Protein AF-A0A4Y2AFC0-F1 (afdb_monomer)

Foldseek 3Di:
DPCPPPVNVVLQVVVLVVQCVQKPPSFWPDWDWDADPVQETEIETEGDPPIGGHDDLPDQQDQPRPPPGHHKYFYADPPPRHTAWIWGQDPLRAIEIEGAAAKDFDKDWDDDPPDIWIWTWIAGLVLAIDTPDIDPPDDLVVQVVPPRYWYFRHDPPGDTHGPSRSVVSNVVVVVVVVVVVVCCPPPVSVVVVVVVVVVVVVVVVVVVVPPPPPPPPDPPPPPPPPPPPDD

Secondary structure (DSSP, 8-state):
--TTSHHHHHHHHHHHHHHHTTBTTS-EEEEEEEE-TTS-EEEEEEEPTT--B---TT-SSSSTT-SSPEEEEEEEPTTT--EEEEEEE-TTS-EEEEE-SSEEEEEEEEEETTEEEEEEEEEETTS-EEEEEE-TT--HHHHHT--SEEEEESSTTSPPB-HHHHHHHHHHHHHHHHHHHHHTT-HHHHHHHHHHHHHHHHHHHHTTSSSSS--SS--SSSSSSSSSS--

Sequence (231 aa):
MDKSDPGAKNFIDLVQKEVSQYVVGNSIKDLNLRGRKSKAFTAWVLLQDNVEFRVNESFLGGGKYGNPQVTAVTLLIPGEEKRGLRISIDEDKARLYEIVNGSYDITFNWKVDDKNCSITMNVSINGTVACTKASEGLIWEDLDKNKDAKIRIGGTKNRKMTSTELISLGKQQHKSHEVVKFVANDPEVKSALKELGSELQKGNSSEKSAQTEDSKAADTSKQLSKSLKRM

pLDDT: mean 76.74, std 18.17, range [34.03, 95.5]

Nearest PDB structures (foldseek):
  6qbv-assembly1_A  TM=3.598E-01  e=1.383E+00  Human T-lymphotropic virus 2
  6qbv-assembly1_B  TM=3.624E-01  e=2.233E+00  Human T-lymphotropic virus 2
  4lid-assembly1_B  TM=4.938E-01  e=9.403E+00  Sulfolobus spindle-shaped virus 1
  6l4l-assembly1_A  TM=2.034E-01  e=7.857E+00  Staphylococcus aureus
  6jis-assembly1_A-2  TM=2.364E-01  e=9.403E+00  Staphylococcus aureus

Organism: Araneus ventricosus (NCBI:txid182803)

Structure (mmCIF, N/CA/C/O backbone):
data_AF-A0A4Y2AFC0-F1
#
_entry.id   AF-A0A4Y2AFC0-F1
#
loop_
_atom_site.group_PDB
_atom_site.id
_atom_site.type_symbol
_atom_site.label_atom_id
_atom_site.label_alt_id
_atom_site.label_comp_id
_atom_site.label_asym_id
_atom_site.label_entity_id
_atom_site.label_seq_id
_atom_site.pdbx_PDB_ins_code
_atom_site.Cartn_x
_atom_site.Cartn_y
_atom_site.Cartn_z
_atom_site.occupancy
_atom_site.B_iso_or_equiv
_atom_site.auth_seq_id
_atom_site.auth_comp_id
_atom_site.auth_asym_id
_atom_site.auth_atom_id
_atom_site.pdbx_PDB_model_num
ATOM 1 N N . MET A 1 1 ? 18.819 -6.213 -17.094 1.00 57.00 1 MET A N 1
ATOM 2 C CA . MET A 1 1 ? 18.087 -6.710 -18.270 1.00 57.00 1 MET A CA 1
ATOM 3 C C . MET A 1 1 ? 18.180 -5.626 -19.308 1.00 57.00 1 MET A C 1
ATOM 5 O O . MET A 1 1 ? 17.848 -4.490 -18.990 1.00 57.00 1 MET A O 1
ATOM 9 N N . ASP A 1 2 ? 18.727 -5.959 -20.468 1.00 58.75 2 ASP A N 1
ATOM 10 C CA . ASP A 1 2 ? 18.690 -5.064 -21.615 1.00 58.75 2 ASP A CA 1
ATOM 11 C C . ASP A 1 2 ? 17.229 -4.966 -22.081 1.00 58.75 2 ASP A C 1
ATOM 13 O O . ASP A 1 2 ? 16.578 -5.993 -22.263 1.00 58.75 2 ASP A O 1
ATOM 17 N N . LYS A 1 3 ? 16.683 -3.750 -22.203 1.00 59.19 3 LYS A N 1
ATOM 18 C CA . LYS A 1 3 ? 15.288 -3.541 -22.634 1.00 59.19 3 LYS A CA 1
ATOM 19 C C . LYS A 1 3 ? 15.076 -3.932 -24.107 1.00 59.19 3 LYS A C 1
ATOM 21 O O . LYS A 1 3 ? 13.931 -4.010 -24.544 1.00 59.19 3 LYS A O 1
ATOM 26 N N . SER A 1 4 ? 16.158 -4.166 -24.855 1.00 65.81 4 SER A N 1
ATOM 27 C CA . SER A 1 4 ? 16.121 -4.647 -26.238 1.00 65.81 4 SER A CA 1
ATOM 28 C C . SER A 1 4 ? 15.976 -6.171 -26.368 1.00 65.81 4 SER A C 1
ATOM 30 O O . SER A 1 4 ? 15.646 -6.644 -27.453 1.00 65.81 4 SER A O 1
ATOM 32 N N . ASP A 1 5 ? 16.143 -6.938 -25.280 1.00 78.44 5 ASP A N 1
ATOM 33 C CA . ASP A 1 5 ? 15.857 -8.377 -25.260 1.00 78.44 5 ASP A CA 1
ATOM 34 C C . ASP A 1 5 ? 14.331 -8.622 -25.311 1.00 78.44 5 ASP A C 1
ATOM 36 O O . ASP A 1 5 ? 13.612 -8.186 -24.401 1.00 78.44 5 ASP A O 1
ATOM 40 N N . PRO A 1 6 ? 13.807 -9.340 -26.326 1.00 80.12 6 PRO A N 1
ATOM 41 C CA . PRO A 1 6 ? 12.381 -9.650 -26.432 1.00 80.12 6 PRO A CA 1
ATOM 42 C C . PRO A 1 6 ? 11.813 -10.359 -25.195 1.00 80.12 6 PRO A C 1
ATOM 44 O O . PRO A 1 6 ? 10.670 -10.103 -24.812 1.00 80.12 6 PRO A O 1
ATOM 47 N N . GLY A 1 7 ? 12.605 -11.215 -24.537 1.00 80.56 7 GLY A N 1
ATOM 48 C CA . GLY A 1 7 ? 12.191 -11.905 -23.313 1.00 80.56 7 GLY A CA 1
ATOM 49 C C . GLY A 1 7 ? 11.991 -10.939 -22.145 1.00 80.56 7 GLY A C 1
ATOM 50 O O . GLY A 1 7 ? 10.960 -10.970 -21.469 1.00 80.56 7 GLY A O 1
ATOM 51 N N . ALA A 1 8 ? 12.947 -10.029 -21.943 1.00 81.25 8 ALA A N 1
ATOM 52 C CA . ALA A 1 8 ? 12.845 -8.970 -20.946 1.00 81.25 8 ALA A CA 1
ATOM 53 C C . ALA A 1 8 ? 11.672 -8.015 -21.218 1.00 81.25 8 ALA A C 1
ATOM 55 O O . ALA A 1 8 ? 10.964 -7.646 -20.278 1.00 81.25 8 ALA A O 1
ATOM 56 N N . LYS A 1 9 ? 11.435 -7.645 -22.483 1.00 84.50 9 LYS A N 1
ATOM 57 C CA . LYS A 1 9 ? 10.311 -6.781 -22.867 1.00 84.50 9 LYS A CA 1
ATOM 58 C C . LYS A 1 9 ? 8.962 -7.427 -22.544 1.00 84.50 9 LYS A C 1
ATOM 60 O O . LYS A 1 9 ? 8.164 -6.821 -21.836 1.00 84.50 9 LYS A O 1
ATOM 65 N N . ASN A 1 10 ? 8.758 -8.681 -22.951 1.00 86.94 10 ASN A N 1
ATOM 66 C CA . ASN A 1 10 ? 7.528 -9.424 -22.654 1.00 86.94 10 ASN A CA 1
ATOM 67 C C . ASN A 1 10 ? 7.262 -9.520 -21.144 1.00 86.94 10 ASN A C 1
ATOM 69 O O . ASN A 1 10 ? 6.120 -9.407 -20.697 1.00 86.94 10 ASN A O 1
ATOM 73 N N . PHE A 1 11 ? 8.315 -9.710 -20.345 1.00 85.69 11 PHE A N 1
ATOM 74 C CA . PHE A 1 11 ? 8.190 -9.743 -18.893 1.00 85.69 11 PHE A CA 1
ATOM 75 C C . PHE A 1 11 ? 7.796 -8.380 -18.306 1.00 85.69 11 PHE A C 1
ATOM 77 O O . PHE A 1 11 ? 6.914 -8.318 -17.452 1.00 85.69 11 PHE A O 1
ATOM 84 N N . ILE A 1 12 ? 8.407 -7.285 -18.770 1.00 87.06 12 ILE A N 1
ATOM 85 C CA . ILE A 1 12 ? 8.051 -5.923 -18.340 1.00 87.06 12 ILE A CA 1
ATOM 86 C C . ILE A 1 12 ? 6.593 -5.610 -18.696 1.00 87.06 12 ILE A C 1
ATOM 88 O O . ILE A 1 12 ? 5.857 -5.147 -17.825 1.00 87.06 12 ILE A O 1
ATOM 92 N N . ASP A 1 13 ? 6.161 -5.929 -19.918 1.00 88.19 13 ASP A N 1
ATOM 93 C CA . ASP A 1 13 ? 4.790 -5.699 -20.386 1.00 88.19 13 ASP A CA 1
ATOM 94 C C . ASP A 1 13 ? 3.769 -6.479 -19.537 1.00 88.19 13 ASP A C 1
ATOM 96 O O . ASP A 1 13 ? 2.727 -5.943 -19.146 1.00 88.19 13 ASP A O 1
ATOM 100 N N . LEU A 1 14 ? 4.089 -7.728 -19.174 1.00 88.38 14 LEU A N 1
ATOM 101 C CA . LEU A 1 14 ? 3.273 -8.539 -18.268 1.00 88.38 14 LEU A CA 1
ATOM 102 C C . LEU A 1 14 ? 3.169 -7.902 -16.875 1.00 88.38 14 LEU A C 1
ATOM 104 O O . LEU A 1 14 ? 2.072 -7.794 -16.324 1.00 88.38 14 LEU A O 1
ATOM 108 N N . VAL A 1 15 ? 4.294 -7.465 -16.299 1.00 88.75 15 VAL A N 1
ATOM 109 C CA . VAL A 1 15 ? 4.289 -6.813 -14.982 1.00 88.75 15 VAL A CA 1
ATOM 110 C C . VAL A 1 15 ? 3.503 -5.508 -15.030 1.00 88.75 15 VAL A C 1
ATOM 112 O O . VAL A 1 15 ? 2.713 -5.252 -14.125 1.00 88.75 15 VAL A O 1
ATOM 115 N N . GLN A 1 16 ? 3.656 -4.713 -16.088 1.00 89.25 16 GLN A N 1
ATOM 116 C CA . GLN A 1 16 ? 2.904 -3.478 -16.267 1.00 89.25 16 GLN A CA 1
ATOM 117 C C . GLN A 1 16 ? 1.403 -3.730 -16.362 1.00 89.25 16 GLN A C 1
ATOM 119 O O . GLN A 1 16 ? 0.646 -3.094 -15.633 1.00 89.25 16 GLN A O 1
ATOM 124 N N . LYS A 1 17 ? 0.966 -4.691 -17.182 1.00 87.31 17 LYS A N 1
ATOM 125 C CA . LYS A 1 17 ? -0.451 -5.062 -17.297 1.00 87.31 17 LYS A CA 1
ATOM 126 C C . LYS A 1 17 ? -1.063 -5.432 -15.947 1.00 87.31 17 LYS A C 1
ATOM 128 O O . LYS A 1 17 ? -2.173 -5.015 -15.632 1.00 87.31 17 LYS A O 1
ATOM 133 N N . GLU A 1 18 ? -0.342 -6.211 -15.158 1.00 86.88 18 GLU A N 1
ATOM 134 C CA . GLU A 1 18 ? -0.799 -6.657 -13.846 1.00 86.88 18 GLU A CA 1
ATOM 135 C C . GLU A 1 18 ? -0.780 -5.533 -12.799 1.00 86.88 18 GLU A C 1
ATOM 137 O O . GLU A 1 18 ? -1.738 -5.388 -12.047 1.00 86.88 18 GLU A O 1
ATOM 142 N N . VAL A 1 19 ? 0.266 -4.697 -12.755 1.00 88.75 19 VAL A N 1
ATOM 143 C CA . VAL A 1 19 ? 0.323 -3.536 -11.848 1.00 88.75 19 VAL A CA 1
ATOM 144 C C . VAL A 1 19 ? -0.810 -2.552 -12.148 1.00 88.75 19 VAL A C 1
ATOM 146 O O . VAL A 1 19 ? -1.414 -2.028 -11.213 1.00 88.75 19 VAL A O 1
ATOM 149 N N . SER A 1 20 ? -1.143 -2.338 -13.425 1.00 88.81 20 SER A N 1
ATOM 150 C CA . SER A 1 20 ? -2.234 -1.447 -13.842 1.00 88.81 20 SER A CA 1
ATOM 151 C C . SER A 1 20 ? -3.597 -1.835 -13.270 1.00 88.81 20 SER A C 1
ATOM 153 O O . SER A 1 20 ? -4.432 -0.958 -13.085 1.00 88.81 20 SER A O 1
ATOM 155 N N . GLN A 1 21 ? -3.828 -3.106 -12.916 1.00 87.69 21 GLN A N 1
ATOM 156 C CA . GLN A 1 21 ? -5.086 -3.541 -12.285 1.00 87.69 21 GLN A CA 1
ATOM 157 C C . GLN A 1 21 ? -5.306 -2.912 -10.901 1.00 87.69 21 GLN A C 1
ATOM 159 O O . GLN A 1 21 ? -6.439 -2.828 -10.432 1.00 87.69 21 GLN A O 1
ATOM 164 N N . TYR A 1 22 ? -4.229 -2.467 -10.251 1.00 88.62 22 TYR A N 1
ATOM 165 C CA . TYR A 1 22 ? -4.270 -1.810 -8.947 1.00 88.62 22 TYR A CA 1
ATOM 166 C C . TYR A 1 22 ? -4.249 -0.282 -9.068 1.00 88.62 22 TYR A C 1
ATOM 168 O O . TYR A 1 22 ? -4.305 0.401 -8.054 1.00 88.62 22 TYR A O 1
ATOM 176 N N . VAL A 1 23 ? -4.161 0.278 -10.277 1.00 89.12 23 VAL A N 1
ATOM 177 C CA . VAL A 1 23 ? -4.108 1.728 -10.504 1.00 89.12 23 VAL A CA 1
ATOM 178 C C . VAL A 1 23 ? -5.455 2.201 -11.026 1.00 89.12 23 VAL A C 1
ATOM 180 O O . VAL A 1 23 ? -5.891 1.805 -12.106 1.00 89.12 23 VAL A O 1
ATOM 183 N N . VAL A 1 24 ? -6.118 3.084 -10.284 1.00 86.44 24 VAL A N 1
ATOM 184 C CA . VAL A 1 24 ? -7.380 3.671 -10.745 1.00 86.44 24 VAL A CA 1
ATOM 185 C C . VAL A 1 24 ? -7.085 4.667 -11.872 1.00 86.44 24 VAL A C 1
ATOM 187 O O . VAL A 1 24 ? -6.301 5.590 -11.683 1.00 86.44 24 VAL A O 1
ATOM 190 N N . GLY A 1 25 ? -7.712 4.490 -13.042 1.00 78.56 25 GLY A N 1
ATOM 191 C CA . GLY A 1 25 ? -7.662 5.470 -14.139 1.00 78.56 25 GLY A CA 1
ATOM 192 C C . GLY A 1 25 ? -6.516 5.325 -15.153 1.00 78.56 25 GLY A C 1
ATOM 193 O O . GLY A 1 25 ? -6.287 6.258 -15.916 1.00 78.56 25 GLY A O 1
ATOM 194 N N . ASN A 1 26 ? -5.822 4.177 -15.217 1.00 65.19 26 ASN A N 1
ATOM 195 C CA . ASN A 1 26 ? -4.724 3.915 -16.174 1.00 65.19 26 ASN A CA 1
ATOM 196 C C . ASN A 1 26 ? -3.590 4.961 -16.141 1.00 65.19 26 ASN A C 1
ATOM 198 O O . ASN A 1 26 ? -3.059 5.375 -17.168 1.00 65.19 26 ASN A O 1
ATOM 202 N N . SER A 1 27 ? -3.192 5.376 -14.942 1.00 83.88 27 SER A N 1
ATOM 203 C CA . SER A 1 27 ? -2.338 6.550 -14.732 1.00 83.88 27 SER A CA 1
ATOM 204 C C . SER A 1 27 ? -0.875 6.211 -14.406 1.00 83.88 27 SER A C 1
ATOM 206 O O . SER A 1 27 ? -0.221 6.931 -13.650 1.00 83.88 27 SER A O 1
ATOM 208 N N . ILE A 1 28 ? -0.342 5.105 -14.940 1.00 88.31 28 ILE A N 1
ATOM 209 C CA . ILE A 1 28 ? 1.087 4.772 -14.807 1.00 88.31 28 ILE A CA 1
ATOM 210 C C . ILE A 1 28 ? 1.880 5.602 -15.818 1.00 88.31 28 ILE A C 1
ATOM 212 O O . ILE A 1 28 ? 1.698 5.453 -17.024 1.00 88.31 28 ILE A O 1
ATOM 216 N N . LYS A 1 29 ? 2.777 6.457 -15.323 1.00 89.00 29 LYS A N 1
ATOM 217 C CA . LYS A 1 29 ? 3.687 7.267 -16.142 1.00 89.00 29 LYS A CA 1
ATOM 218 C C . LYS A 1 29 ? 4.932 6.485 -16.553 1.00 89.00 29 LYS A C 1
ATOM 220 O O . LYS A 1 29 ? 5.376 6.612 -17.688 1.00 89.00 29 LYS A O 1
ATOM 225 N N . ASP A 1 30 ? 5.496 5.705 -15.634 1.00 90.00 30 ASP A N 1
ATOM 226 C CA . ASP A 1 30 ? 6.665 4.864 -15.903 1.00 90.00 30 ASP A CA 1
ATOM 227 C C . ASP A 1 30 ? 6.677 3.623 -15.001 1.00 90.00 30 ASP A C 1
ATOM 229 O O . ASP A 1 30 ? 6.171 3.644 -13.872 1.00 90.00 30 ASP A O 1
ATOM 233 N N . LEU A 1 31 ? 7.276 2.541 -15.497 1.00 91.38 31 LEU A N 1
ATOM 234 C CA . LEU A 1 31 ? 7.505 1.313 -14.750 1.00 91.38 31 LEU A CA 1
ATOM 235 C C . LEU A 1 31 ? 8.892 0.754 -15.053 1.00 91.38 31 LEU A C 1
ATOM 237 O O . LEU A 1 31 ? 9.241 0.445 -16.190 1.00 91.38 31 LEU A O 1
ATOM 241 N N . ASN A 1 32 ? 9.669 0.536 -13.995 1.00 90.75 32 ASN A N 1
ATOM 242 C CA . ASN A 1 32 ? 10.978 -0.097 -14.086 1.00 90.75 32 ASN A CA 1
ATOM 243 C C . ASN A 1 32 ? 11.087 -1.289 -13.138 1.00 90.75 32 ASN A C 1
ATOM 245 O O . ASN A 1 32 ? 10.582 -1.275 -12.019 1.00 90.75 32 ASN A O 1
ATOM 249 N N . LEU A 1 33 ? 11.816 -2.320 -13.559 1.00 89.56 33 LEU A N 1
ATOM 250 C CA . LEU A 1 33 ? 12.091 -3.488 -12.730 1.00 89.56 33 LEU A CA 1
ATOM 251 C C . LEU A 1 33 ? 13.496 -3.397 -12.143 1.00 89.56 33 LEU A C 1
ATOM 253 O O . LEU A 1 33 ? 14.486 -3.325 -12.871 1.00 89.56 33 LEU A O 1
ATOM 257 N N . ARG A 1 34 ? 13.598 -3.446 -10.812 1.00 88.12 34 ARG A N 1
ATOM 258 C CA . ARG A 1 34 ? 14.889 -3.521 -10.115 1.00 88.12 34 ARG A CA 1
ATOM 259 C C . ARG A 1 34 ? 15.099 -4.909 -9.535 1.00 88.12 34 ARG A C 1
ATOM 261 O O . ARG A 1 34 ? 14.349 -5.343 -8.661 1.00 88.12 34 ARG A O 1
ATOM 268 N N . GLY A 1 35 ? 16.116 -5.596 -10.047 1.00 81.62 35 GLY A N 1
ATOM 269 C CA . GLY A 1 35 ? 16.484 -6.940 -9.616 1.00 81.62 35 GLY A CA 1
ATOM 270 C C . GLY A 1 35 ? 17.204 -6.952 -8.268 1.00 81.62 35 GLY A C 1
ATOM 271 O O . GLY A 1 35 ? 17.896 -6.004 -7.895 1.00 81.62 35 GLY A O 1
ATOM 272 N N . ARG A 1 36 ? 17.058 -8.059 -7.545 1.00 69.38 36 ARG A N 1
ATOM 273 C CA . ARG A 1 36 ? 17.856 -8.424 -6.371 1.00 69.38 36 ARG A CA 1
ATOM 274 C C . ARG A 1 36 ? 18.819 -9.552 -6.730 1.00 69.38 36 ARG A C 1
ATOM 276 O O . ARG A 1 36 ? 18.597 -10.285 -7.690 1.00 69.38 36 ARG A O 1
ATOM 283 N N . LYS A 1 37 ? 19.843 -9.760 -5.891 1.00 67.56 37 LYS A N 1
ATOM 284 C CA . LYS A 1 37 ? 20.767 -10.908 -6.005 1.00 67.56 37 LYS A CA 1
ATOM 285 C C . LYS A 1 37 ? 20.032 -12.260 -6.074 1.00 67.56 37 LYS A C 1
ATOM 287 O O . LYS A 1 37 ? 20.525 -13.187 -6.697 1.00 67.56 37 LYS A O 1
ATOM 292 N N . SER A 1 38 ? 18.833 -12.345 -5.493 1.00 65.88 38 SER A N 1
ATOM 293 C CA . SER A 1 38 ? 17.966 -13.528 -5.485 1.00 65.88 38 SER A CA 1
ATOM 294 C C . SER A 1 38 ? 17.164 -13.766 -6.776 1.00 65.88 38 SER A C 1
ATOM 296 O O . SER A 1 38 ? 16.253 -14.585 -6.760 1.00 65.88 38 SER A O 1
ATOM 298 N N . LYS A 1 39 ? 17.428 -13.035 -7.873 1.00 70.19 39 LYS A N 1
ATOM 299 C CA . LYS A 1 39 ? 16.639 -13.054 -9.130 1.00 70.19 39 LYS A CA 1
ATOM 300 C C . LYS A 1 39 ? 15.167 -12.624 -8.986 1.00 70.19 39 LYS A C 1
ATOM 302 O O . LYS A 1 39 ? 14.412 -12.684 -9.951 1.00 70.19 39 LYS A O 1
ATOM 307 N N . ALA A 1 40 ? 14.773 -12.133 -7.813 1.00 82.12 40 ALA A N 1
ATOM 308 C CA . ALA A 1 40 ? 13.491 -11.477 -7.601 1.00 82.12 40 ALA A CA 1
ATOM 309 C C . ALA A 1 40 ? 13.570 -9.998 -7.996 1.00 82.12 40 ALA A C 1
ATOM 311 O O . ALA A 1 40 ? 14.575 -9.328 -7.741 1.00 82.12 40 ALA A O 1
ATOM 312 N N . PHE A 1 41 ? 12.489 -9.472 -8.553 1.00 87.62 41 PHE A N 1
ATOM 313 C CA . PHE A 1 41 ? 12.341 -8.078 -8.936 1.00 87.62 41 PHE A CA 1
ATOM 314 C C . PHE A 1 41 ? 11.414 -7.327 -7.981 1.00 87.62 41 PHE A C 1
ATOM 316 O O . PHE A 1 41 ? 10.520 -7.880 -7.337 1.00 87.62 41 PHE A O 1
ATOM 323 N N . THR A 1 42 ? 11.649 -6.025 -7.891 1.00 89.94 42 THR A N 1
ATOM 324 C CA . THR A 1 42 ? 10.696 -5.043 -7.375 1.00 89.94 42 THR A CA 1
ATOM 325 C C . THR A 1 42 ? 10.255 -4.174 -8.544 1.00 89.94 42 THR A C 1
ATOM 327 O O . THR A 1 42 ? 11.114 -3.649 -9.257 1.00 89.94 42 THR A O 1
ATOM 330 N N . ALA A 1 43 ? 8.946 -4.015 -8.730 1.00 91.69 43 ALA A N 1
ATOM 331 C CA . ALA A 1 43 ? 8.397 -3.065 -9.690 1.00 91.69 43 ALA A CA 1
ATOM 332 C C . ALA A 1 43 ? 8.443 -1.660 -9.087 1.00 91.69 43 ALA A C 1
ATOM 334 O O . ALA A 1 43 ? 7.934 -1.437 -7.995 1.00 91.69 43 ALA A O 1
ATOM 335 N N . TRP A 1 44 ? 9.100 -0.730 -9.764 1.00 93.62 44 TRP A N 1
ATOM 336 C CA . TRP A 1 44 ? 9.179 0.681 -9.403 1.00 93.62 44 TRP A CA 1
ATOM 337 C C . TRP A 1 44 ? 8.227 1.422 -10.321 1.00 93.62 44 TRP A C 1
ATOM 339 O O . TRP A 1 44 ? 8.435 1.425 -11.530 1.00 93.62 44 TRP A O 1
ATOM 349 N N . VAL A 1 45 ? 7.174 1.983 -9.745 1.00 92.62 45 VAL A N 1
ATOM 350 C CA . VAL A 1 45 ? 6.020 2.500 -10.473 1.00 92.62 45 VAL A CA 1
ATOM 351 C C . VAL A 1 45 ? 5.920 3.986 -10.195 1.00 92.62 45 VAL A C 1
ATOM 353 O O . VAL A 1 45 ? 5.789 4.402 -9.044 1.00 92.62 45 VAL A O 1
ATOM 356 N N . LEU A 1 46 ? 5.991 4.781 -11.253 1.00 92.25 46 LEU A N 1
ATOM 357 C CA . LEU A 1 46 ? 5.704 6.202 -11.212 1.00 92.25 46 LEU A CA 1
ATOM 358 C C . LEU A 1 46 ? 4.261 6.400 -11.669 1.00 92.25 46 LEU A C 1
ATOM 360 O O . LEU A 1 46 ? 3.916 6.068 -12.803 1.00 92.25 46 LEU A O 1
ATOM 364 N N . LEU A 1 47 ? 3.423 6.919 -10.780 1.00 88.94 47 LEU A N 1
ATOM 365 C CA . LEU A 1 47 ? 2.043 7.277 -11.096 1.00 88.94 47 LEU A CA 1
ATOM 366 C C . LEU A 1 47 ? 1.968 8.753 -11.510 1.00 88.94 47 LEU A C 1
ATOM 368 O O . LEU A 1 47 ? 2.883 9.529 -11.230 1.00 88.94 47 LEU A O 1
ATOM 372 N N . GLN A 1 48 ? 0.885 9.136 -12.182 1.00 85.88 48 GLN A N 1
ATOM 373 C CA . GLN A 1 48 ? 0.489 10.543 -12.277 1.00 85.88 48 GLN A CA 1
ATOM 374 C C . GLN A 1 48 ? 0.060 11.073 -10.896 1.00 85.88 48 GLN A C 1
ATOM 376 O O . GLN A 1 48 ? -0.170 10.301 -9.960 1.00 85.88 48 GLN A O 1
ATOM 381 N N . ASP A 1 49 ? -0.035 12.394 -10.765 1.00 79.06 49 ASP A N 1
ATOM 382 C CA . ASP A 1 49 ? -0.406 13.040 -9.504 1.00 79.06 49 ASP A CA 1
ATOM 383 C C . ASP A 1 49 ? -1.833 12.674 -9.075 1.00 79.06 49 ASP A C 1
ATOM 385 O O . ASP A 1 49 ? -2.736 12.561 -9.902 1.00 79.06 49 ASP A O 1
ATOM 389 N N . ASN A 1 50 ? -2.037 12.534 -7.761 1.00 76.75 50 ASN A N 1
ATOM 390 C CA . ASN A 1 50 ? -3.340 12.275 -7.128 1.00 76.75 50 ASN A CA 1
ATOM 391 C C . ASN A 1 50 ? -4.042 10.981 -7.581 1.00 76.75 50 ASN A C 1
ATOM 393 O O . ASN A 1 50 ? -5.270 10.898 -7.603 1.00 76.75 50 ASN A O 1
ATOM 397 N N . VAL A 1 51 ? -3.262 9.955 -7.919 1.00 84.12 51 VAL A N 1
ATOM 398 C CA . VAL A 1 51 ? -3.771 8.648 -8.349 1.00 84.12 51 VAL A CA 1
ATOM 399 C C . VAL A 1 51 ? -3.903 7.690 -7.168 1.00 84.12 51 VAL A C 1
ATOM 401 O O . VAL A 1 51 ? -2.991 7.542 -6.354 1.00 84.12 51 VAL A O 1
ATOM 404 N N . GLU A 1 52 ? -5.024 6.973 -7.116 1.00 88.50 52 GLU A N 1
ATOM 405 C CA . GLU A 1 52 ? -5.268 5.930 -6.123 1.00 88.50 52 GLU A CA 1
ATOM 406 C C . GLU A 1 52 ? -4.651 4.585 -6.552 1.00 88.50 52 GLU A C 1
ATOM 408 O O . GLU A 1 52 ? -4.859 4.112 -7.675 1.00 88.50 52 GLU A O 1
ATOM 413 N N . PHE A 1 53 ? -3.934 3.938 -5.625 1.00 89.44 53 PHE A N 1
ATOM 414 C CA . PHE A 1 53 ? -3.377 2.594 -5.796 1.00 89.44 53 PHE A CA 1
ATOM 415 C C . PHE A 1 53 ? -4.108 1.586 -4.891 1.00 89.44 53 PHE A C 1
ATOM 417 O O . PHE A 1 53 ? -3.860 1.512 -3.685 1.00 89.44 53 PHE A O 1
ATOM 424 N N . ARG A 1 54 ? -5.024 0.800 -5.464 1.00 88.88 54 ARG A N 1
ATOM 425 C CA . ARG A 1 54 ? -5.904 -0.144 -4.761 1.00 88.88 54 ARG A CA 1
ATOM 426 C C . ARG A 1 54 ? -5.308 -1.535 -4.706 1.00 88.88 54 ARG A C 1
ATOM 428 O O . ARG A 1 54 ? -5.301 -2.249 -5.695 1.00 88.88 54 ARG A O 1
ATOM 435 N N . VAL A 1 55 ? -4.885 -1.951 -3.523 1.00 83.69 55 VAL A N 1
ATOM 436 C CA . VAL A 1 55 ? -4.337 -3.287 -3.268 1.00 83.69 55 VAL A CA 1
ATOM 437 C C . VAL A 1 55 ? -5.440 -4.212 -2.756 1.00 83.69 55 VAL A C 1
ATOM 439 O O . VAL A 1 55 ? -6.144 -3.857 -1.817 1.00 83.69 55 VAL A O 1
ATOM 442 N N . ASN A 1 56 ? -5.571 -5.411 -3.328 1.00 77.38 56 ASN A N 1
ATOM 443 C CA . ASN A 1 56 ? -6.503 -6.441 -2.851 1.00 77.38 56 ASN A CA 1
ATOM 444 C C . ASN A 1 56 ? -5.755 -7.721 -2.426 1.00 77.38 56 ASN A C 1
ATOM 446 O O . ASN A 1 56 ? -4.528 -7.741 -2.336 1.00 77.38 56 ASN A O 1
ATOM 450 N N . GLU A 1 57 ? -6.475 -8.788 -2.089 1.00 68.44 57 GLU A N 1
ATOM 451 C CA . GLU A 1 57 ? -5.881 -10.073 -1.670 1.00 68.44 57 GLU A CA 1
ATOM 452 C C . GLU A 1 57 ? -5.058 -10.743 -2.773 1.00 68.44 57 GLU A C 1
ATOM 454 O O . GLU A 1 57 ? -4.096 -11.450 -2.493 1.00 68.44 57 GLU A O 1
ATOM 459 N N . SER A 1 58 ? -5.375 -10.461 -4.036 1.00 71.56 58 SER A N 1
ATOM 460 C CA . SER A 1 58 ? -4.642 -10.992 -5.185 1.00 71.56 58 SER A CA 1
ATOM 461 C C . SER A 1 58 ? -3.341 -10.229 -5.483 1.00 71.56 58 SER A C 1
ATOM 463 O O . SER A 1 58 ? -2.687 -10.501 -6.492 1.00 71.56 58 SER A O 1
ATOM 465 N N . PHE A 1 59 ? -2.965 -9.269 -4.633 1.00 72.75 59 PHE A N 1
ATOM 466 C CA . PHE A 1 59 ? -1.806 -8.411 -4.836 1.00 72.75 59 PHE A CA 1
ATOM 467 C C . PHE A 1 59 ? -0.490 -9.178 -5.031 1.00 72.75 59 PHE A C 1
ATOM 469 O O . PHE A 1 59 ? -0.244 -10.238 -4.464 1.00 72.75 59 PHE A O 1
ATOM 476 N N . LEU A 1 60 ? 0.386 -8.568 -5.829 1.00 63.69 60 LEU A N 1
ATOM 477 C CA . LEU A 1 60 ? 1.561 -9.121 -6.508 1.00 63.69 60 LEU A CA 1
ATOM 478 C C . LEU A 1 60 ? 2.717 -9.622 -5.623 1.00 63.69 60 LEU A C 1
ATOM 480 O O . LEU A 1 60 ? 3.809 -9.856 -6.133 1.00 63.69 60 LEU A O 1
ATOM 484 N N . GLY A 1 61 ? 2.540 -9.800 -4.317 1.00 57.28 61 GLY A N 1
ATOM 485 C CA . GLY A 1 61 ? 3.639 -10.167 -3.418 1.00 57.28 61 GLY A CA 1
ATOM 486 C C . GLY A 1 61 ? 3.867 -11.668 -3.222 1.00 57.28 61 GLY A C 1
ATOM 487 O O . GLY A 1 61 ? 4.341 -12.063 -2.164 1.00 57.28 61 GLY A O 1
ATOM 488 N N . GLY A 1 62 ? 3.573 -12.509 -4.216 1.00 53.81 62 GLY A N 1
ATOM 489 C CA . GLY A 1 62 ? 3.842 -13.946 -4.124 1.00 53.81 62 GLY A CA 1
ATOM 490 C C . GLY A 1 62 ? 3.466 -14.738 -5.375 1.00 53.81 62 GLY A C 1
ATOM 491 O O . GLY A 1 62 ? 2.348 -15.217 -5.498 1.00 53.81 62 GLY A O 1
ATOM 492 N N . GLY A 1 63 ? 4.415 -14.918 -6.298 1.00 54.84 63 GLY A N 1
ATOM 493 C CA . GLY A 1 63 ? 4.415 -16.058 -7.230 1.00 54.84 63 GLY A CA 1
ATOM 494 C C . GLY A 1 63 ? 3.604 -15.959 -8.530 1.00 54.84 63 GLY A C 1
ATOM 495 O O . GLY A 1 63 ? 3.783 -16.827 -9.380 1.00 54.84 63 GLY A O 1
ATOM 496 N N . LYS A 1 64 ? 2.792 -14.915 -8.756 1.00 60.50 64 LYS A N 1
ATOM 497 C CA . LYS A 1 64 ? 1.974 -14.784 -9.988 1.00 60.50 64 LYS A CA 1
ATOM 498 C C . LYS A 1 64 ? 2.771 -14.819 -11.305 1.00 60.50 64 LYS A C 1
ATOM 500 O O . LYS A 1 64 ? 2.232 -15.222 -12.326 1.00 60.50 64 LYS A O 1
ATOM 505 N N . TYR A 1 65 ? 4.043 -14.421 -11.287 1.00 61.78 65 TYR A N 1
ATOM 506 C CA . TYR A 1 65 ? 4.858 -14.255 -12.499 1.00 61.78 65 TYR A CA 1
ATOM 507 C C . TYR A 1 65 ? 5.805 -15.420 -12.816 1.00 61.78 65 TYR A C 1
ATOM 509 O O . TYR A 1 65 ? 6.659 -15.296 -13.692 1.00 61.78 65 TYR A O 1
ATOM 517 N N . GLY A 1 66 ? 5.694 -16.550 -12.112 1.00 63.91 66 GLY A N 1
ATOM 518 C CA . GLY A 1 66 ? 6.657 -17.640 -12.267 1.00 63.91 66 GLY A CA 1
ATOM 519 C C . GLY A 1 66 ? 8.087 -17.173 -11.963 1.00 63.91 66 GLY A C 1
ATOM 520 O O . GLY A 1 66 ? 8.316 -16.424 -11.013 1.00 63.91 66 GLY A O 1
ATOM 521 N N . ASN A 1 67 ? 9.062 -17.626 -12.750 1.00 67.88 67 ASN A N 1
ATOM 522 C CA . ASN A 1 67 ? 10.456 -17.197 -12.650 1.00 67.88 67 ASN A CA 1
ATOM 523 C C . ASN A 1 67 ? 10.806 -16.339 -13.883 1.00 67.88 67 ASN A C 1
ATOM 525 O O . ASN A 1 67 ? 10.753 -16.876 -14.990 1.00 67.88 67 ASN A O 1
ATOM 529 N N . PRO A 1 68 ? 11.184 -15.056 -13.730 1.00 74.69 68 PRO A N 1
ATOM 530 C CA . PRO A 1 68 ? 11.531 -14.378 -12.481 1.00 74.69 68 PRO A CA 1
ATOM 531 C C . PRO A 1 68 ? 10.340 -13.807 -11.694 1.00 74.69 68 PRO A C 1
ATOM 533 O O . PRO A 1 68 ? 9.363 -13.315 -12.246 1.00 74.69 68 PRO A O 1
ATOM 536 N N . GLN A 1 69 ? 10.452 -13.831 -10.363 1.00 82.06 69 GLN A N 1
ATOM 537 C CA . GLN A 1 69 ? 9.389 -13.376 -9.464 1.00 82.06 69 GLN A CA 1
ATOM 538 C C . GLN A 1 69 ? 9.411 -11.859 -9.272 1.00 82.06 69 GLN A C 1
ATOM 540 O O . GLN A 1 69 ? 10.473 -11.280 -9.044 1.00 82.06 69 GLN A O 1
ATOM 545 N N . VAL A 1 70 ? 8.240 -11.223 -9.227 1.00 86.38 70 VAL A N 1
ATOM 546 C CA . VAL A 1 70 ? 8.069 -9.884 -8.639 1.00 86.38 70 VAL A CA 1
ATOM 547 C C . VAL A 1 70 ? 7.572 -10.056 -7.208 1.00 86.38 70 VAL A C 1
ATOM 549 O O . VAL A 1 70 ? 6.617 -10.787 -6.975 1.00 86.38 70 VAL A O 1
ATOM 552 N N . THR A 1 71 ? 8.246 -9.430 -6.243 1.00 86.38 71 THR A N 1
ATOM 553 C CA . THR A 1 71 ? 7.968 -9.633 -4.801 1.00 86.38 71 THR A CA 1
ATOM 554 C C . THR A 1 71 ? 7.508 -8.368 -4.083 1.00 86.38 71 THR A C 1
ATOM 556 O O . THR A 1 71 ? 7.123 -8.410 -2.916 1.00 86.38 71 THR A O 1
ATOM 559 N N . ALA A 1 72 ? 7.580 -7.220 -4.755 1.00 89.94 72 ALA A N 1
ATOM 560 C CA . ALA A 1 72 ? 7.160 -5.943 -4.204 1.00 89.94 72 ALA A CA 1
ATOM 561 C C . ALA A 1 72 ? 6.866 -4.935 -5.315 1.00 89.94 72 ALA A C 1
ATOM 563 O O . ALA A 1 72 ? 7.466 -4.988 -6.393 1.00 89.94 72 ALA A O 1
ATOM 564 N N . VAL A 1 73 ? 6.025 -3.962 -4.983 1.00 92.44 73 VAL A N 1
ATOM 565 C CA . VAL A 1 73 ? 5.800 -2.742 -5.758 1.00 92.44 73 VAL A CA 1
ATOM 566 C C . VAL A 1 73 ? 6.319 -1.565 -4.937 1.00 92.44 73 VAL A C 1
ATOM 568 O O . VAL A 1 73 ? 6.135 -1.517 -3.728 1.00 92.44 73 VAL A O 1
ATOM 571 N N . THR A 1 74 ? 7.028 -0.633 -5.556 1.00 93.75 74 THR A N 1
ATOM 572 C CA . THR A 1 74 ? 7.471 0.622 -4.945 1.00 93.75 74 THR A CA 1
ATOM 573 C C . THR A 1 74 ? 6.892 1.766 -5.753 1.00 93.75 74 THR A C 1
ATOM 575 O O . THR A 1 74 ? 7.241 1.923 -6.918 1.00 93.75 74 THR A O 1
ATOM 578 N N . LEU A 1 75 ? 6.020 2.547 -5.129 1.00 93.31 75 LEU A N 1
ATOM 579 C CA . LEU A 1 75 ? 5.481 3.776 -5.684 1.00 93.31 75 LEU A CA 1
ATOM 580 C C . LEU A 1 75 ? 6.517 4.888 -5.519 1.00 93.31 75 LEU A C 1
ATOM 582 O O . LEU A 1 75 ? 7.068 5.094 -4.429 1.00 93.31 75 LEU A O 1
ATOM 586 N N . LEU A 1 76 ? 6.808 5.568 -6.621 1.00 92.75 76 LEU A N 1
ATOM 587 C CA . LEU A 1 76 ? 7.724 6.699 -6.663 1.00 92.75 76 LEU A CA 1
ATOM 588 C C . LEU A 1 76 ? 6.965 8.002 -6.454 1.00 92.75 76 LEU A C 1
ATOM 590 O O . LEU A 1 76 ? 5.810 8.123 -6.856 1.00 92.75 76 LEU A O 1
ATOM 594 N N . ILE A 1 77 ? 7.632 8.970 -5.831 1.00 88.38 77 ILE A N 1
ATOM 595 C CA . ILE A 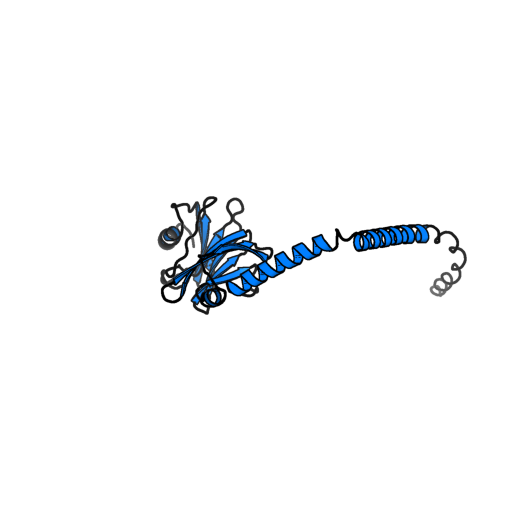1 77 ? 7.094 10.316 -5.650 1.00 88.38 77 ILE A CA 1
ATOM 596 C C . ILE A 1 77 ? 7.133 11.031 -7.010 1.00 88.38 77 ILE A C 1
ATOM 598 O O . ILE A 1 77 ? 8.224 11.148 -7.587 1.00 88.38 77 ILE A O 1
ATOM 602 N N . PRO A 1 78 ? 5.989 11.507 -7.531 1.00 83.19 78 PRO A N 1
ATOM 603 C CA . PRO A 1 78 ? 5.962 12.306 -8.749 1.00 83.19 78 PRO A CA 1
ATOM 604 C C . PRO A 1 78 ? 6.870 13.537 -8.657 1.00 83.19 78 PRO A C 1
ATOM 606 O O . PRO A 1 78 ? 6.981 14.165 -7.609 1.00 83.19 78 PRO A O 1
ATOM 609 N N . GLY A 1 79 ? 7.581 13.856 -9.739 1.00 82.06 79 GLY A N 1
ATOM 610 C CA . GLY A 1 79 ? 8.503 14.999 -9.802 1.00 82.06 79 GLY A CA 1
ATOM 611 C C . GLY A 1 79 ? 9.862 14.797 -9.115 1.00 82.06 79 GLY A C 1
ATOM 612 O O . GLY A 1 79 ? 10.832 15.425 -9.525 1.00 82.06 79 GLY A O 1
ATOM 613 N N . GLU A 1 80 ? 9.971 13.896 -8.134 1.00 79.94 80 GLU A N 1
ATOM 614 C CA . GLU A 1 80 ? 11.242 13.596 -7.453 1.00 79.94 80 GLU A CA 1
ATOM 615 C C . GLU A 1 80 ? 11.856 12.246 -7.842 1.00 79.94 80 GLU A C 1
ATOM 617 O O . GLU A 1 80 ? 13.041 12.022 -7.597 1.00 79.94 80 GLU A O 1
ATOM 622 N N . GLU A 1 81 ? 11.047 11.315 -8.361 1.00 78.38 81 GLU A N 1
ATOM 623 C CA . GLU A 1 81 ? 11.429 9.931 -8.705 1.00 78.38 81 GLU A CA 1
ATOM 624 C C . GLU A 1 81 ? 12.110 9.153 -7.553 1.00 78.38 81 GLU A C 1
ATOM 626 O O . GLU A 1 81 ? 12.722 8.095 -7.736 1.00 78.38 81 GLU A O 1
ATOM 631 N N . LYS A 1 82 ? 11.969 9.648 -6.318 1.00 88.00 82 LYS A N 1
ATOM 632 C CA . LYS A 1 82 ? 12.427 8.992 -5.091 1.00 88.00 82 LYS A CA 1
ATOM 633 C C . LYS A 1 82 ? 11.413 7.949 -4.635 1.00 88.00 82 LYS A C 1
ATOM 635 O O . LYS A 1 82 ? 10.225 8.023 -4.936 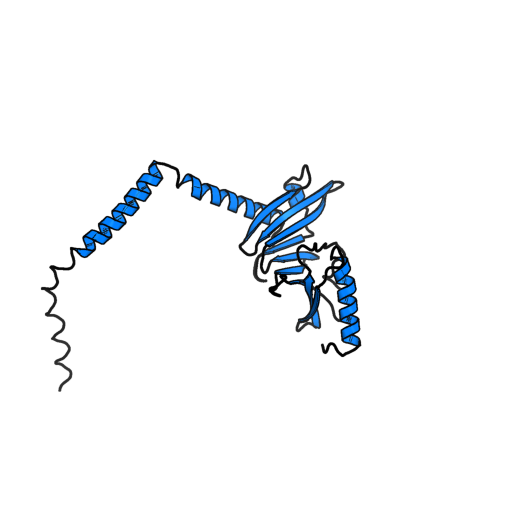1.00 88.00 82 LYS A O 1
ATOM 640 N N . ARG A 1 83 ? 11.886 6.980 -3.846 1.00 92.06 83 ARG A N 1
ATOM 641 C CA . ARG A 1 83 ? 11.021 5.974 -3.210 1.00 92.06 83 ARG A CA 1
ATOM 642 C C . ARG A 1 83 ? 10.061 6.654 -2.240 1.00 92.06 83 ARG A C 1
ATOM 644 O O . ARG A 1 83 ? 10.523 7.301 -1.304 1.00 92.06 83 ARG A O 1
ATOM 651 N N . GLY A 1 84 ? 8.771 6.443 -2.453 1.00 93.31 84 GLY A N 1
ATOM 652 C CA . GLY A 1 84 ? 7.712 6.931 -1.588 1.00 93.31 84 GLY A CA 1
ATOM 653 C C . GLY A 1 84 ? 7.178 5.835 -0.671 1.00 93.31 84 GLY A C 1
ATOM 654 O O . GLY A 1 84 ? 7.536 5.762 0.504 1.00 93.31 84 GLY A O 1
ATOM 655 N N . LEU A 1 85 ? 6.396 4.919 -1.242 1.00 93.50 85 LEU A N 1
ATOM 656 C CA . LEU A 1 85 ? 5.753 3.807 -0.542 1.00 93.50 85 LEU A CA 1
ATOM 657 C C . LEU A 1 85 ? 6.168 2.481 -1.176 1.00 93.50 85 LEU A C 1
ATOM 659 O O . LEU A 1 85 ? 6.084 2.320 -2.390 1.00 93.50 85 LEU A O 1
ATOM 663 N N . ARG A 1 86 ? 6.580 1.499 -0.376 1.00 93.06 86 ARG A N 1
ATOM 664 C CA . ARG A 1 86 ? 6.807 0.127 -0.843 1.00 93.06 86 ARG A CA 1
ATOM 665 C C . ARG A 1 86 ? 5.743 -0.802 -0.280 1.00 93.06 86 ARG A C 1
ATOM 667 O O . ARG A 1 86 ? 5.512 -0.830 0.918 1.00 93.06 86 ARG A O 1
ATOM 674 N N . ILE A 1 87 ? 5.140 -1.597 -1.151 1.00 92.56 87 ILE A N 1
ATOM 675 C CA . ILE A 1 87 ? 4.107 -2.572 -0.826 1.00 92.56 87 ILE A CA 1
ATOM 676 C C . ILE A 1 87 ? 4.660 -3.961 -1.139 1.00 92.56 87 ILE A C 1
ATOM 678 O O . ILE A 1 87 ? 5.187 -4.213 -2.226 1.00 92.56 87 ILE A O 1
ATOM 682 N N . SER A 1 88 ? 4.584 -4.865 -0.172 1.00 90.06 88 SER A N 1
ATOM 683 C CA . SER A 1 88 ? 5.046 -6.251 -0.301 1.00 90.06 88 SER A CA 1
ATOM 684 C C . SER A 1 88 ? 4.207 -7.177 0.569 1.00 90.06 88 SER A C 1
ATOM 686 O O . SER A 1 88 ? 3.347 -6.707 1.306 1.00 90.06 88 SER A O 1
ATOM 688 N N . ILE A 1 89 ? 4.449 -8.479 0.482 1.00 88.06 89 ILE A N 1
ATOM 689 C CA . ILE A 1 89 ? 3.907 -9.452 1.430 1.00 88.06 89 ILE A CA 1
ATOM 690 C C . ILE A 1 89 ? 5.028 -9.810 2.405 1.00 88.06 89 ILE A C 1
ATOM 692 O O . ILE A 1 89 ? 6.171 -10.019 1.985 1.00 88.06 89 ILE A O 1
ATOM 696 N N . ASP A 1 90 ? 4.728 -9.789 3.701 1.00 87.19 90 ASP A N 1
ATOM 697 C CA . ASP A 1 90 ? 5.685 -10.152 4.741 1.00 87.19 90 ASP A CA 1
ATOM 698 C C . ASP A 1 90 ? 5.677 -11.659 5.049 1.00 87.19 90 ASP A C 1
ATOM 700 O O . ASP A 1 90 ? 4.963 -12.440 4.422 1.00 87.19 90 ASP A O 1
ATOM 704 N N . GLU A 1 91 ? 6.518 -12.083 5.994 1.00 85.94 91 GLU A N 1
ATOM 705 C CA . GLU A 1 91 ? 6.637 -13.492 6.396 1.00 85.94 91 GLU A CA 1
ATOM 706 C C . GLU A 1 91 ? 5.341 -14.101 6.953 1.00 85.94 91 GLU A C 1
ATOM 708 O O . GLU A 1 91 ? 5.124 -15.300 6.793 1.00 85.94 91 GLU A O 1
ATOM 713 N N . ASP A 1 92 ? 4.448 -13.277 7.506 1.00 87.06 92 ASP A N 1
ATOM 714 C CA . ASP A 1 92 ? 3.151 -13.701 8.040 1.00 87.06 92 ASP A CA 1
ATOM 715 C C . ASP A 1 92 ? 2.058 -13.682 6.962 1.00 87.06 92 ASP A C 1
ATOM 717 O O . ASP A 1 92 ? 0.870 -13.772 7.266 1.00 87.06 92 ASP A O 1
ATOM 721 N N . LYS A 1 93 ? 2.449 -13.539 5.688 1.00 86.25 93 LYS A N 1
ATOM 722 C CA . LYS A 1 93 ? 1.558 -13.367 4.534 1.00 86.25 93 LYS A CA 1
ATOM 723 C C . LYS A 1 93 ? 0.683 -12.108 4.611 1.00 86.25 93 LYS A C 1
ATOM 725 O O . LYS A 1 93 ? -0.250 -11.969 3.822 1.00 86.25 93 LYS A O 1
ATOM 730 N N . ALA A 1 94 ? 1.008 -11.161 5.492 1.00 88.44 94 ALA A N 1
ATOM 731 C CA . ALA A 1 94 ? 0.303 -9.892 5.589 1.00 88.44 94 ALA A CA 1
ATOM 732 C C . ALA A 1 94 ? 0.844 -8.896 4.558 1.00 88.44 94 ALA A C 1
ATOM 734 O O . ALA A 1 94 ? 2.040 -8.864 4.245 1.00 88.44 94 ALA A O 1
ATOM 735 N N . ARG A 1 95 ? -0.027 -8.018 4.055 1.00 90.81 95 ARG A N 1
ATOM 736 C CA . ARG A 1 95 ? 0.393 -6.885 3.225 1.00 90.81 95 ARG A CA 1
ATOM 737 C C . ARG A 1 95 ? 1.175 -5.903 4.081 1.00 90.81 95 ARG A C 1
ATOM 739 O O . ARG A 1 95 ? 0.675 -5.378 5.070 1.00 90.81 95 ARG A O 1
ATOM 746 N N . LEU A 1 96 ? 2.405 -5.629 3.686 1.00 92.12 96 LEU A N 1
ATOM 747 C CA . LEU A 1 96 ? 3.279 -4.683 4.352 1.00 92.12 96 LEU A CA 1
ATOM 748 C C . LEU A 1 96 ? 3.416 -3.416 3.515 1.00 92.12 96 LEU A C 1
ATOM 750 O O . LEU A 1 96 ? 3.935 -3.461 2.398 1.00 92.12 96 LEU A O 1
ATOM 754 N N . TYR A 1 97 ? 3.020 -2.299 4.115 1.00 93.69 97 TYR A N 1
ATOM 755 C CA . TYR A 1 97 ? 3.141 -0.948 3.581 1.00 93.69 97 TYR A CA 1
ATOM 756 C C . TYR A 1 97 ? 4.317 -0.248 4.271 1.00 93.69 97 TYR A C 1
ATOM 758 O O . TYR A 1 97 ? 4.237 0.136 5.436 1.00 93.69 97 TYR A O 1
ATOM 766 N N . GLU A 1 98 ? 5.441 -0.119 3.576 1.00 94.94 98 GLU A N 1
ATOM 767 C CA . GLU A 1 98 ? 6.645 0.556 4.058 1.00 94.94 98 GLU A CA 1
ATOM 768 C C . GLU A 1 98 ? 6.686 1.992 3.522 1.00 94.94 98 GLU A C 1
ATOM 770 O O . GLU A 1 98 ? 6.954 2.216 2.340 1.00 94.94 98 GLU A O 1
ATOM 775 N N . ILE A 1 99 ? 6.429 2.968 4.389 1.00 95.38 99 ILE A N 1
ATOM 776 C CA . ILE A 1 99 ? 6.487 4.397 4.066 1.00 95.38 99 ILE A CA 1
ATOM 777 C C . ILE A 1 99 ? 7.945 4.826 4.162 1.00 95.38 99 ILE A C 1
ATOM 779 O O . ILE A 1 99 ? 8.513 4.854 5.250 1.00 95.38 99 ILE A O 1
ATOM 783 N N . VAL A 1 100 ? 8.565 5.120 3.022 1.00 94.50 100 VAL A N 1
ATOM 784 C CA . VAL A 1 100 ? 9.990 5.469 2.911 1.00 94.50 100 VAL A CA 1
ATOM 785 C C . VAL A 1 100 ? 10.187 6.980 2.843 1.00 94.50 100 VAL A C 1
ATOM 787 O O . VAL A 1 100 ? 11.192 7.482 3.343 1.00 94.50 100 VAL A O 1
ATOM 790 N N . ASN A 1 101 ? 9.245 7.702 2.239 1.00 93.50 101 ASN A N 1
ATOM 791 C CA . ASN A 1 101 ? 9.229 9.159 2.175 1.00 93.50 101 ASN A CA 1
ATOM 792 C C . ASN A 1 101 ? 7.797 9.655 1.916 1.00 93.50 101 ASN A C 1
ATOM 794 O O . ASN A 1 101 ? 6.991 8.901 1.389 1.00 93.50 101 ASN A O 1
ATOM 798 N N . GLY A 1 102 ? 7.495 10.908 2.253 1.00 91.00 102 GLY A N 1
ATOM 799 C CA . GLY A 1 102 ? 6.181 11.517 2.046 1.00 91.00 102 GLY A CA 1
ATOM 800 C C . GLY A 1 102 ? 5.141 11.150 3.108 1.00 91.00 102 GLY A C 1
ATOM 801 O O . GLY A 1 102 ? 5.470 10.695 4.209 1.00 91.00 102 GLY A O 1
ATOM 802 N N . SER A 1 103 ? 3.880 11.398 2.759 1.00 92.69 103 SER A N 1
ATOM 803 C CA . SER A 1 103 ? 2.689 11.109 3.557 1.00 92.69 103 SER A CA 1
ATOM 804 C C . SER A 1 103 ? 1.638 10.449 2.674 1.00 92.69 103 SER A C 1
ATOM 806 O O . SER A 1 103 ? 1.485 10.832 1.513 1.00 92.69 103 SER A O 1
ATOM 808 N N . TYR A 1 104 ? 0.947 9.446 3.212 1.00 92.69 104 TYR A N 1
ATOM 809 C CA . TYR A 1 104 ? -0.034 8.658 2.474 1.00 92.69 104 TYR A CA 1
ATOM 810 C C . TYR A 1 104 ? -1.294 8.447 3.291 1.00 92.69 104 TYR A C 1
ATOM 812 O O . TYR A 1 104 ? -1.221 8.019 4.444 1.00 92.69 104 TYR A O 1
ATOM 820 N N . ASP A 1 105 ? -2.438 8.649 2.647 1.00 93.81 105 ASP A N 1
ATOM 821 C CA . ASP A 1 105 ? -3.707 8.122 3.127 1.00 93.81 105 ASP A CA 1
ATOM 822 C C . ASP A 1 105 ? -3.809 6.649 2.735 1.00 93.81 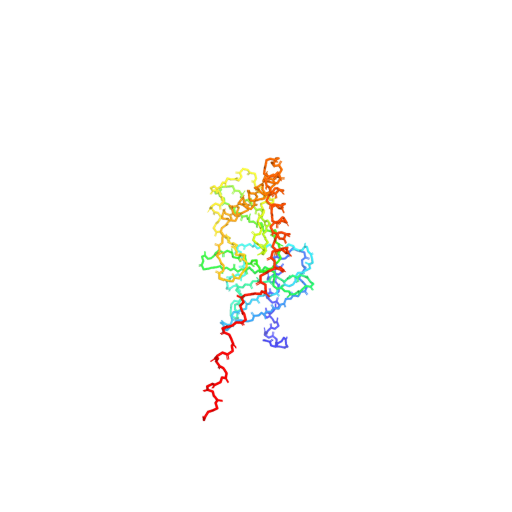105 ASP A C 1
ATOM 824 O O . ASP A 1 105 ? -3.863 6.290 1.558 1.00 93.81 105 ASP A O 1
ATOM 828 N N . ILE A 1 106 ? -3.808 5.779 3.740 1.00 93.31 106 ILE A N 1
ATOM 829 C CA . ILE A 1 106 ? -3.891 4.332 3.564 1.00 93.31 106 ILE A CA 1
ATOM 830 C C . ILE A 1 106 ? -5.223 3.868 4.133 1.00 93.31 106 ILE A C 1
ATOM 832 O O . ILE A 1 106 ? -5.490 4.027 5.325 1.00 93.31 106 ILE A O 1
ATOM 836 N N . THR A 1 107 ? -6.051 3.279 3.272 1.00 92.81 107 THR A N 1
ATOM 837 C CA . THR A 1 107 ? -7.334 2.696 3.668 1.00 92.81 107 THR A CA 1
ATOM 838 C C . THR A 1 107 ? -7.212 1.186 3.792 1.00 92.81 107 THR A C 1
ATOM 840 O O . THR A 1 107 ? -6.863 0.502 2.830 1.00 92.81 107 THR A O 1
ATOM 843 N N . PHE A 1 108 ? -7.548 0.664 4.968 1.00 91.56 108 PHE A N 1
ATOM 844 C CA . PHE A 1 108 ? -7.715 -0.763 5.210 1.00 91.56 108 PHE A CA 1
ATOM 845 C C . PHE A 1 108 ? -9.191 -1.114 5.218 1.00 91.56 108 PHE A C 1
ATOM 847 O O . PHE A 1 108 ? -9.988 -0.418 5.842 1.00 91.56 108 PHE A O 1
ATOM 854 N N . ASN A 1 109 ? -9.530 -2.209 4.545 1.00 91.19 109 ASN A N 1
ATOM 855 C CA . ASN A 1 109 ? -10.859 -2.801 4.548 1.00 91.19 109 ASN A CA 1
ATOM 856 C C . ASN A 1 109 ? -10.712 -4.272 4.940 1.00 91.19 109 ASN A C 1
ATOM 858 O O . ASN A 1 109 ? -9.843 -4.957 4.397 1.00 91.19 109 ASN A O 1
ATOM 862 N N . TRP A 1 110 ? -11.534 -4.738 5.872 1.00 91.69 110 TRP A N 1
ATOM 863 C CA . TRP A 1 110 ? -11.572 -6.130 6.321 1.00 91.69 110 TRP A CA 1
ATOM 864 C C . TRP A 1 110 ? -12.989 -6.487 6.768 1.00 91.69 110 TRP A C 1
ATOM 866 O O . TRP A 1 110 ? -13.862 -5.622 6.854 1.00 91.69 110 TRP A O 1
ATOM 876 N N . LYS A 1 111 ? -13.229 -7.768 7.041 1.00 90.62 111 LYS A N 1
ATOM 877 C CA . LYS A 1 111 ? -14.499 -8.244 7.591 1.00 90.62 111 LYS A CA 1
ATOM 878 C C . LYS A 1 111 ? -14.307 -8.788 8.996 1.00 90.62 111 LYS A C 1
ATOM 880 O O . LYS A 1 111 ? -13.305 -9.440 9.282 1.00 90.62 111 LYS A O 1
ATOM 885 N N . VAL A 1 112 ? -15.285 -8.524 9.851 1.00 90.94 112 VAL A N 1
ATOM 886 C CA . VAL A 1 112 ? -15.433 -9.146 11.165 1.00 90.94 112 VAL A CA 1
ATOM 887 C C . VAL A 1 112 ? -16.822 -9.755 11.198 1.00 90.94 112 VAL A C 1
ATOM 889 O O . VAL A 1 112 ? -17.805 -9.019 11.211 1.00 90.94 112 VAL A O 1
ATOM 892 N N . ASP A 1 113 ? -16.903 -11.082 11.164 1.00 89.25 113 ASP A N 1
ATOM 893 C CA . ASP A 1 113 ? -18.171 -11.794 10.983 1.00 89.25 113 ASP A CA 1
ATOM 894 C C . ASP A 1 113 ? -18.889 -11.267 9.714 1.00 89.25 113 ASP A C 1
ATOM 896 O O . ASP A 1 113 ? -18.279 -11.227 8.640 1.00 89.25 113 ASP A O 1
ATOM 900 N N . ASP A 1 114 ? -20.130 -10.786 9.823 1.00 89.00 114 ASP A N 1
ATOM 901 C CA . ASP A 1 114 ? -20.882 -10.182 8.707 1.00 89.00 114 ASP A CA 1
ATOM 902 C C . ASP A 1 114 ? -20.661 -8.662 8.546 1.00 89.00 114 ASP A C 1
ATOM 904 O O . ASP A 1 114 ? -21.216 -8.027 7.643 1.00 89.00 114 ASP A O 1
ATOM 908 N N . LYS A 1 115 ? -19.838 -8.045 9.402 1.00 90.69 115 LYS A N 1
ATOM 909 C CA . LYS A 1 115 ? -19.580 -6.600 9.408 1.00 90.69 115 LYS A CA 1
ATOM 910 C C . LYS A 1 115 ? -18.411 -6.245 8.490 1.00 90.69 115 LYS A C 1
ATOM 912 O O . LYS A 1 115 ? -17.297 -6.742 8.653 1.00 90.69 115 LYS A O 1
ATOM 917 N N . ASN A 1 116 ? -18.644 -5.318 7.560 1.00 93.00 116 ASN A N 1
ATOM 918 C CA . ASN A 1 116 ? -17.574 -4.683 6.790 1.00 93.00 116 ASN A CA 1
ATOM 919 C C . ASN A 1 116 ? -16.939 -3.565 7.624 1.00 93.00 116 ASN A C 1
ATOM 921 O O . ASN A 1 116 ? -17.602 -2.585 7.960 1.00 93.00 116 ASN A O 1
ATOM 925 N N . CYS A 1 117 ? -15.653 -3.700 7.922 1.00 93.38 117 CYS A N 1
ATOM 926 C CA . CYS A 1 117 ? -14.878 -2.722 8.670 1.00 93.38 117 CYS A CA 1
ATOM 927 C C . CYS A 1 117 ? -13.941 -1.961 7.731 1.00 93.38 117 CYS A C 1
ATOM 929 O O . CYS A 1 117 ? -13.323 -2.550 6.838 1.00 93.38 117 CYS A O 1
ATOM 931 N N . SER A 1 118 ? -13.803 -0.652 7.946 1.00 93.62 118 SER A N 1
ATOM 932 C CA . SER A 1 118 ? -12.786 0.137 7.257 1.00 93.62 118 SER A CA 1
ATOM 933 C C . SER A 1 118 ? -12.182 1.226 8.131 1.00 93.62 118 SER A C 1
ATOM 935 O O . SER A 1 118 ? -12.831 1.778 9.021 1.00 93.62 118 SER A O 1
ATOM 937 N N . ILE A 1 119 ? -10.917 1.547 7.868 1.00 93.44 119 ILE A N 1
ATOM 938 C CA . ILE A 1 119 ? -10.229 2.689 8.467 1.00 93.44 119 ILE A CA 1
ATOM 939 C C . ILE A 1 119 ? -9.269 3.306 7.455 1.00 93.44 119 ILE A C 1
ATOM 941 O O . ILE A 1 119 ? -8.518 2.593 6.791 1.00 93.44 119 ILE A O 1
ATOM 945 N N . THR A 1 120 ? -9.272 4.631 7.363 1.00 93.75 120 THR A N 1
ATOM 946 C CA . THR A 1 120 ? -8.290 5.415 6.617 1.00 93.75 120 THR A CA 1
ATOM 947 C C . THR A 1 120 ? -7.390 6.140 7.604 1.00 93.75 120 THR A C 1
ATOM 949 O O . THR A 1 120 ? -7.859 6.858 8.491 1.00 93.75 120 THR A O 1
ATOM 952 N N . MET A 1 121 ? -6.085 5.943 7.447 1.00 93.88 121 MET A N 1
ATOM 953 C CA . MET A 1 121 ? -5.063 6.617 8.235 1.00 93.88 121 MET A CA 1
ATOM 954 C C . MET A 1 121 ? -4.140 7.405 7.316 1.00 93.88 121 MET A C 1
ATOM 956 O O . MET A 1 121 ? -3.591 6.840 6.373 1.00 93.88 121 MET A O 1
ATOM 960 N N . ASN A 1 122 ? -3.926 8.678 7.636 1.00 95.50 122 ASN A N 1
ATOM 961 C CA . ASN A 1 122 ? -2.807 9.435 7.105 1.00 95.50 122 ASN A CA 1
ATOM 962 C C . ASN A 1 122 ? -1.550 9.060 7.891 1.00 95.50 122 ASN A C 1
ATOM 964 O O . ASN A 1 122 ? -1.529 9.196 9.118 1.00 95.50 122 ASN A O 1
ATOM 968 N N . VAL A 1 123 ? -0.516 8.578 7.205 1.00 94.94 123 VAL A N 1
ATOM 969 C CA . VAL A 1 123 ? 0.749 8.197 7.836 1.00 94.94 123 VAL A CA 1
ATOM 970 C C . VAL A 1 123 ? 1.917 8.826 7.092 1.00 94.94 123 VAL A C 1
ATOM 972 O O . VAL A 1 123 ? 2.065 8.670 5.880 1.00 94.94 123 VAL A O 1
ATOM 975 N N . SER A 1 124 ? 2.769 9.516 7.845 1.00 94.12 124 SER A N 1
ATOM 976 C CA . SER A 1 124 ? 3.904 10.278 7.328 1.00 94.12 124 SER A CA 1
ATOM 977 C C . SER A 1 124 ? 5.243 9.668 7.741 1.00 94.12 124 SER A C 1
ATOM 979 O O . SER A 1 124 ? 5.372 9.057 8.802 1.00 94.12 124 SER A O 1
ATOM 981 N N . ILE A 1 125 ? 6.278 9.878 6.923 1.00 94.06 125 ILE A N 1
ATOM 982 C CA . ILE A 1 125 ? 7.641 9.382 7.188 1.00 94.06 125 ILE A CA 1
ATOM 983 C C . ILE A 1 125 ? 8.243 9.894 8.508 1.00 94.06 125 ILE A C 1
ATOM 985 O O . ILE A 1 125 ? 9.041 9.203 9.136 1.00 94.06 125 ILE A O 1
ATOM 989 N N . ASN A 1 126 ? 7.843 11.084 8.958 1.00 91.75 126 ASN A N 1
ATOM 990 C CA . ASN A 1 126 ? 8.259 11.662 10.240 1.00 91.75 126 ASN A CA 1
ATOM 991 C C . ASN A 1 126 ? 7.583 10.993 11.457 1.00 91.75 126 ASN A C 1
ATOM 993 O O . ASN A 1 126 ? 7.823 11.400 12.590 1.00 91.75 126 ASN A O 1
ATOM 997 N N . GLY A 1 127 ? 6.734 9.989 11.229 1.00 88.44 127 GLY A N 1
ATOM 998 C CA . GLY A 1 127 ? 6.011 9.271 12.266 1.00 88.44 127 GLY A CA 1
ATOM 999 C C . GLY A 1 127 ? 4.629 9.833 12.573 1.00 88.44 127 GLY A C 1
ATOM 1000 O O . GLY A 1 127 ? 3.934 9.218 13.377 1.00 88.44 127 GLY A O 1
ATOM 1001 N N . THR A 1 128 ? 4.202 10.949 11.968 1.00 92.44 128 THR A N 1
ATOM 1002 C CA . THR A 1 128 ? 2.852 11.491 12.181 1.00 92.44 128 THR A CA 1
ATOM 1003 C C . THR A 1 128 ? 1.790 10.507 11.696 1.00 92.44 128 THR A C 1
ATOM 1005 O O . THR A 1 128 ? 1.869 10.020 10.565 1.00 92.44 128 THR A O 1
ATOM 1008 N N . VAL A 1 129 ? 0.800 10.232 12.551 1.00 93.62 129 VAL A N 1
ATOM 1009 C CA . VAL A 1 129 ? -0.343 9.362 12.244 1.00 93.62 129 VAL A CA 1
ATOM 1010 C C . VAL A 1 129 ? -1.644 10.061 12.618 1.00 93.62 129 VAL A C 1
ATOM 1012 O O . VAL A 1 129 ? -1.825 10.442 13.773 1.00 93.62 129 VAL A O 1
ATOM 1015 N N . ALA A 1 130 ? -2.578 10.153 11.674 1.00 93.00 130 ALA A N 1
ATOM 1016 C CA . ALA A 1 130 ? -3.931 10.642 11.921 1.00 93.00 130 ALA A CA 1
ATOM 1017 C C . ALA A 1 130 ? -4.970 9.669 11.356 1.00 93.00 130 ALA A C 1
ATOM 1019 O O . ALA A 1 130 ? -4.871 9.239 10.210 1.00 93.00 130 ALA A O 1
ATOM 1020 N N . CYS A 1 131 ? -5.989 9.332 12.147 1.00 91.75 131 CYS A N 1
ATOM 1021 C CA . CYS A 1 131 ? -7.167 8.633 11.636 1.00 91.75 131 CYS A CA 1
ATOM 1022 C C . CYS A 1 131 ? -8.075 9.659 10.952 1.00 91.75 131 CYS A C 1
ATOM 1024 O O . CYS A 1 131 ? -8.561 10.576 11.612 1.00 91.75 131 CYS A O 1
ATOM 1026 N N . THR A 1 132 ? -8.277 9.527 9.642 1.00 90.69 132 THR A N 1
ATOM 1027 C CA . THR A 1 132 ? -9.049 10.490 8.839 1.00 90.69 132 THR A CA 1
ATOM 1028 C C . THR A 1 132 ? -10.458 9.995 8.528 1.00 90.69 132 THR A C 1
ATOM 1030 O O . THR A 1 132 ? -11.356 10.804 8.303 1.00 90.69 132 THR A O 1
ATOM 1033 N N . LYS A 1 133 ? -10.680 8.674 8.545 1.00 92.94 133 LYS A N 1
ATOM 1034 C CA . LYS A 1 133 ? -11.995 8.058 8.332 1.00 92.94 133 LYS A CA 1
ATOM 1035 C C . LYS A 1 133 ? -12.067 6.689 9.004 1.00 92.94 133 LYS A C 1
ATOM 1037 O O . LYS A 1 133 ? -11.084 5.956 9.009 1.00 92.94 133 LYS A O 1
ATOM 1042 N N . ALA A 1 134 ? -13.236 6.315 9.508 1.00 92.50 134 ALA A N 1
ATOM 1043 C CA . ALA A 1 134 ? -13.525 4.968 9.990 1.00 92.50 134 ALA A CA 1
ATOM 1044 C C . ALA A 1 134 ? -14.959 4.576 9.617 1.00 92.50 134 ALA A C 1
ATOM 1046 O O . ALA A 1 134 ? -15.817 5.449 9.458 1.00 92.50 134 ALA A O 1
ATOM 1047 N N . SER A 1 135 ? -15.218 3.278 9.467 1.00 91.81 135 SER A N 1
ATOM 1048 C CA . SER A 1 135 ? -16.577 2.753 9.342 1.00 91.81 135 SER A CA 1
ATOM 1049 C C . SER A 1 135 ? -17.384 3.033 10.613 1.00 91.81 135 SER A C 1
ATOM 1051 O O . SER A 1 135 ? -16.844 3.014 11.722 1.00 91.81 135 SER A O 1
ATOM 1053 N N . GLU A 1 136 ? -18.685 3.264 10.459 1.00 89.50 136 GLU A N 1
ATOM 1054 C CA . GLU A 1 136 ? -19.588 3.497 11.585 1.00 89.50 136 GLU A CA 1
ATOM 1055 C C . GLU A 1 136 ? -19.588 2.311 12.564 1.00 89.50 136 GLU A C 1
ATOM 1057 O O . GLU A 1 136 ? -19.530 1.145 12.164 1.00 89.50 136 GLU A O 1
ATOM 1062 N N . GLY A 1 137 ? -19.597 2.614 13.865 1.00 84.94 137 GLY A N 1
ATOM 1063 C CA . GLY A 1 137 ? -19.592 1.603 14.923 1.00 84.94 137 GLY A CA 1
ATOM 1064 C C . GLY A 1 137 ? -18.314 0.760 15.002 1.00 84.94 137 GLY A C 1
ATOM 1065 O O . GLY A 1 137 ? -18.345 -0.322 15.585 1.00 84.94 137 GLY A O 1
ATOM 1066 N N . LEU A 1 138 ? -17.198 1.184 14.394 1.00 88.50 138 LEU A N 1
ATOM 1067 C CA . LEU A 1 138 ? -15.908 0.505 14.541 1.00 88.50 138 LEU A CA 1
ATOM 1068 C C . LEU A 1 138 ? -15.401 0.617 15.988 1.00 88.50 138 LEU A C 1
ATOM 1070 O O . LEU A 1 138 ? -15.213 1.723 16.495 1.00 88.50 138 LEU A O 1
ATOM 1074 N N . ILE A 1 139 ? -15.152 -0.526 16.630 1.00 88.44 139 ILE A N 1
ATOM 1075 C CA . ILE A 1 139 ? -14.601 -0.612 17.991 1.00 88.44 139 ILE A CA 1
ATOM 1076 C C . ILE A 1 139 ? -13.152 -1.114 17.969 1.00 88.44 139 ILE A C 1
ATOM 1078 O O . ILE A 1 139 ? -12.657 -1.595 16.947 1.00 88.44 139 ILE A O 1
ATOM 1082 N N . TRP A 1 140 ? -12.450 -0.984 19.094 1.00 83.88 140 TRP A N 1
ATOM 1083 C CA . TRP A 1 140 ? -11.037 -1.356 19.198 1.00 83.88 140 TRP A CA 1
ATOM 1084 C C . TRP A 1 140 ? -10.789 -2.844 18.956 1.00 83.88 140 TRP A C 1
ATOM 1086 O O . TRP A 1 140 ? -9.827 -3.211 18.287 1.00 83.88 140 TRP A O 1
ATOM 1096 N N . GLU A 1 141 ? -11.691 -3.692 19.428 1.00 89.12 141 GLU A N 1
ATOM 1097 C CA . GLU A 1 141 ? -11.615 -5.141 19.278 1.00 89.12 141 GLU A CA 1
ATOM 1098 C C . GLU A 1 141 ? -11.696 -5.559 17.801 1.00 89.12 141 GLU A C 1
ATOM 1100 O O . GLU A 1 141 ? -11.072 -6.539 17.393 1.00 89.12 141 GLU A O 1
ATOM 1105 N N . ASP A 1 142 ? -12.412 -4.793 16.971 1.00 90.25 142 ASP A N 1
ATOM 1106 C CA . ASP A 1 142 ? -12.502 -5.039 15.528 1.00 90.25 142 ASP A CA 1
ATOM 1107 C C . ASP A 1 142 ? -11.211 -4.657 14.796 1.00 90.25 142 ASP A C 1
ATOM 1109 O O . ASP A 1 142 ? -10.872 -5.277 13.785 1.00 90.25 142 ASP A O 1
ATOM 1113 N N . LEU A 1 143 ? -10.475 -3.659 15.297 1.00 87.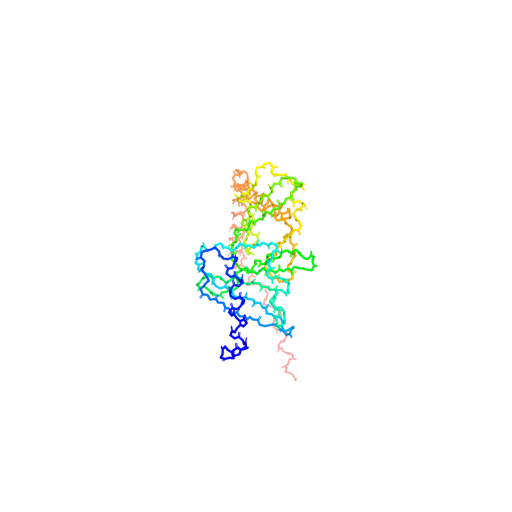44 143 LEU A N 1
ATOM 1114 C CA . LEU A 1 143 ? -9.183 -3.248 14.738 1.00 87.44 143 LEU A CA 1
ATOM 1115 C C . LEU A 1 143 ? -8.124 -4.331 14.929 1.00 87.44 143 LEU A C 1
ATOM 1117 O O . LEU A 1 143 ? -7.361 -4.613 14.005 1.00 87.44 143 LEU A O 1
ATOM 1121 N N . ASP A 1 144 ? -8.119 -4.992 16.086 1.00 88.19 144 ASP A N 1
ATOM 1122 C CA . ASP A 1 144 ? -7.181 -6.079 16.372 1.00 88.19 144 ASP A CA 1
ATOM 1123 C C . ASP A 1 144 ? -7.413 -7.315 15.498 1.00 88.19 144 ASP A C 1
ATOM 1125 O O . ASP A 1 144 ? -6.491 -8.117 15.309 1.00 88.19 144 ASP A O 1
ATOM 1129 N N . LYS A 1 145 ? -8.610 -7.459 14.919 1.00 90.75 145 LYS A N 1
ATOM 1130 C CA . LYS A 1 145 ? -8.938 -8.521 13.959 1.00 90.75 145 LYS A CA 1
ATOM 1131 C C . LYS A 1 145 ? -8.394 -8.253 12.552 1.00 90.75 145 LYS A C 1
ATOM 1133 O O . LYS A 1 145 ? -8.323 -9.187 11.758 1.00 90.75 145 LYS A O 1
ATOM 1138 N N . ASN A 1 146 ? -7.938 -7.037 12.239 1.00 89.44 146 ASN A N 1
ATOM 1139 C CA . ASN A 1 146 ? -7.254 -6.762 10.975 1.00 89.44 146 ASN A CA 1
ATOM 1140 C C . ASN A 1 146 ? -5.832 -7.355 10.989 1.00 89.44 146 ASN A C 1
ATOM 1142 O O . ASN A 1 146 ? -4.878 -6.721 11.447 1.00 89.44 146 ASN A O 1
ATOM 1146 N N . LYS A 1 147 ? -5.686 -8.592 10.498 1.00 86.31 147 LYS A N 1
ATOM 1147 C CA . LYS A 1 147 ? -4.388 -9.286 10.395 1.00 86.31 147 LYS A CA 1
ATOM 1148 C C . LYS A 1 147 ? -3.738 -9.171 9.017 1.00 86.31 147 LYS A C 1
ATOM 1150 O O . LYS A 1 147 ? -2.551 -9.461 8.880 1.00 86.31 147 LYS A O 1
ATOM 1155 N N . ASP A 1 148 ? -4.475 -8.692 8.021 1.00 85.69 148 ASP A N 1
ATOM 1156 C CA . ASP A 1 148 ? -4.050 -8.761 6.622 1.00 85.69 148 ASP A CA 1
ATOM 1157 C C . ASP A 1 148 ? -3.147 -7.604 6.193 1.00 85.69 148 ASP A C 1
ATOM 1159 O O . ASP A 1 148 ? -2.692 -7.563 5.043 1.00 85.69 148 ASP A O 1
ATOM 1163 N N . ALA A 1 149 ? -2.920 -6.628 7.074 1.00 88.75 149 ALA A N 1
ATOM 1164 C CA . ALA A 1 149 ? -2.103 -5.470 6.768 1.00 88.75 149 ALA A CA 1
ATOM 1165 C C . ALA A 1 149 ? -1.281 -4.970 7.958 1.00 88.75 149 ALA A C 1
ATOM 1167 O O . ALA A 1 149 ? -1.735 -4.926 9.100 1.00 88.75 149 ALA A O 1
ATOM 1168 N N . LYS A 1 150 ? -0.058 -4.534 7.657 1.00 93.06 150 LYS A N 1
ATOM 1169 C CA . LYS A 1 150 ? 0.867 -3.887 8.588 1.00 93.06 150 LYS A CA 1
ATOM 1170 C C . LYS A 1 150 ? 1.519 -2.688 7.918 1.00 93.06 150 LYS A C 1
ATOM 1172 O O . LYS A 1 150 ? 1.747 -2.683 6.707 1.00 93.06 150 LYS A O 1
ATOM 1177 N N . ILE A 1 151 ? 1.900 -1.702 8.719 1.00 94.56 151 ILE A N 1
ATOM 1178 C CA . ILE A 1 151 ? 2.646 -0.528 8.261 1.00 94.56 151 ILE A CA 1
ATOM 1179 C C . ILE A 1 151 ? 4.026 -0.505 8.906 1.00 94.56 151 ILE A C 1
ATOM 1181 O O . ILE A 1 151 ? 4.201 -0.845 10.071 1.00 94.56 151 ILE A O 1
ATOM 1185 N N . ARG A 1 152 ? 5.025 -0.067 8.148 1.00 95.25 152 ARG A N 1
ATOM 1186 C CA . ARG A 1 152 ? 6.353 0.278 8.651 1.00 95.25 152 ARG A CA 1
ATOM 1187 C C . ARG A 1 152 ? 6.666 1.702 8.228 1.00 95.25 152 ARG A C 1
ATOM 1189 O O . ARG A 1 152 ? 6.559 2.027 7.052 1.00 95.25 152 ARG A O 1
ATOM 1196 N N . ILE A 1 153 ? 7.077 2.535 9.176 1.00 94.00 153 ILE A N 1
ATOM 1197 C CA . ILE A 1 153 ? 7.503 3.908 8.897 1.00 94.00 153 ILE A CA 1
ATOM 1198 C C . ILE A 1 153 ? 9.029 3.916 8.859 1.00 94.00 153 ILE A C 1
ATOM 1200 O O . ILE A 1 153 ? 9.670 3.538 9.839 1.00 94.00 153 ILE A O 1
ATOM 1204 N N . GLY A 1 154 ? 9.616 4.311 7.734 1.00 88.06 154 GLY A N 1
ATOM 1205 C CA . GLY A 1 154 ? 11.057 4.409 7.526 1.00 88.06 154 GLY A CA 1
ATOM 1206 C C . GLY A 1 154 ? 11.727 3.138 7.001 1.00 88.06 154 GLY A C 1
ATOM 1207 O O . GLY A 1 154 ? 11.197 2.408 6.164 1.00 88.06 154 GLY A O 1
ATOM 1208 N N . GLY A 1 155 ? 12.970 2.922 7.436 1.00 74.75 155 GLY A N 1
ATOM 1209 C CA . GLY A 1 155 ? 13.852 1.886 6.899 1.00 74.75 155 GLY A CA 1
ATOM 1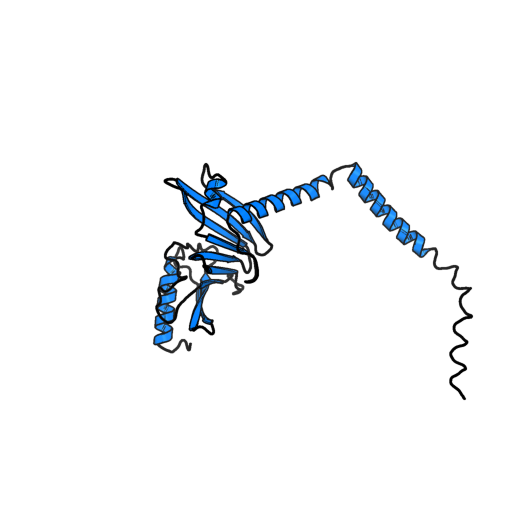210 C C . GLY A 1 155 ? 13.442 0.458 7.268 1.00 74.75 155 GLY A C 1
ATOM 1211 O O . GLY A 1 155 ? 12.654 0.217 8.178 1.00 74.75 155 GLY A O 1
ATOM 1212 N N . THR A 1 156 ? 14.048 -0.530 6.603 1.00 72.88 156 THR A N 1
ATOM 1213 C CA . THR A 1 156 ? 13.685 -1.950 6.758 1.00 72.88 156 THR A CA 1
ATOM 1214 C C . THR A 1 15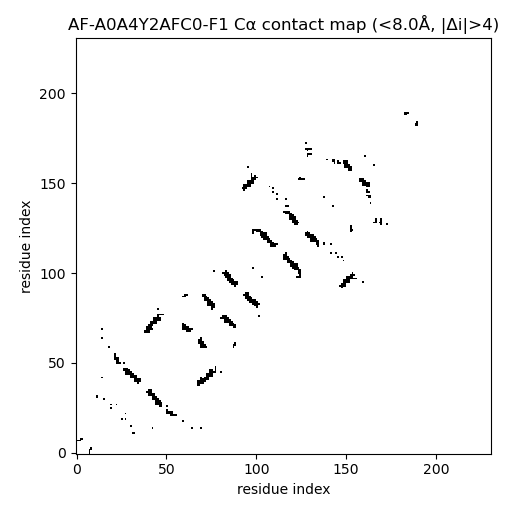6 ? 13.908 -2.517 8.160 1.00 72.88 156 THR A C 1
ATOM 1216 O O . THR A 1 156 ? 13.290 -3.529 8.479 1.00 72.88 156 THR A O 1
ATOM 1219 N N . LYS A 1 157 ? 14.758 -1.878 8.976 1.00 77.94 157 LYS A N 1
ATOM 1220 C CA . LYS A 1 157 ? 15.038 -2.240 10.377 1.00 77.94 157 LYS A CA 1
ATOM 1221 C C . LYS A 1 157 ? 13.958 -1.766 11.355 1.00 77.94 157 LYS A C 1
ATOM 1223 O O . LYS A 1 157 ? 13.968 -2.184 12.508 1.00 77.94 157 LYS A O 1
ATOM 1228 N N . ASN A 1 158 ? 13.056 -0.892 10.913 1.00 87.38 158 ASN A N 1
ATOM 1229 C CA . ASN A 1 158 ? 12.013 -0.351 11.770 1.00 87.38 158 ASN A CA 1
ATOM 1230 C C . ASN A 1 158 ? 10.909 -1.389 11.992 1.00 87.38 158 ASN A C 1
ATOM 1232 O O . ASN A 1 158 ? 10.647 -2.251 11.146 1.00 87.38 158 ASN A O 1
ATOM 1236 N N . ARG A 1 159 ? 10.257 -1.290 13.151 1.00 91.88 159 ARG A N 1
ATOM 1237 C CA . ARG A 1 159 ? 9.202 -2.213 13.574 1.00 91.88 159 ARG A CA 1
ATOM 1238 C C . ARG A 1 159 ? 7.997 -2.143 12.626 1.00 91.88 159 ARG A C 1
ATOM 1240 O O . ARG A 1 159 ? 7.610 -1.061 12.185 1.00 91.88 159 ARG A O 1
ATOM 1247 N N . LYS A 1 160 ? 7.401 -3.300 12.326 1.00 93.94 160 LYS A N 1
ATOM 1248 C CA . LYS A 1 160 ? 6.086 -3.404 11.672 1.00 93.94 160 LYS A CA 1
ATOM 1249 C C . LYS A 1 160 ? 5.007 -3.116 12.722 1.00 93.94 160 LYS A C 1
ATOM 1251 O O . LYS A 1 160 ? 5.110 -3.637 13.826 1.00 93.94 160 LYS A O 1
ATOM 1256 N N . MET A 1 161 ? 4.006 -2.319 12.381 1.00 93.50 161 MET A N 1
ATOM 1257 C CA . MET A 1 161 ? 2.929 -1.911 13.278 1.00 93.50 161 MET A CA 1
ATOM 1258 C C . MET A 1 161 ? 1.570 -2.329 12.724 1.00 93.50 161 MET A C 1
ATOM 1260 O O . MET A 1 161 ? 1.336 -2.246 11.514 1.00 93.50 161 MET A O 1
ATOM 1264 N N . THR A 1 162 ? 0.678 -2.760 13.610 1.00 92.12 162 THR A N 1
ATOM 1265 C CA . THR A 1 162 ? -0.740 -2.984 13.298 1.00 92.12 162 THR A CA 1
ATOM 1266 C C . THR A 1 162 ? -1.504 -1.658 13.233 1.00 92.12 162 THR A C 1
ATOM 1268 O O . THR A 1 162 ? -1.002 -0.609 13.650 1.00 92.12 162 THR A O 1
ATOM 1271 N N . SER A 1 163 ? -2.746 -1.689 12.739 1.00 87.12 163 SER A N 1
ATOM 1272 C CA . SER A 1 163 ? -3.635 -0.520 12.784 1.00 87.12 163 SER A CA 1
ATOM 1273 C C . SER A 1 163 ? -3.844 -0.018 14.219 1.00 87.12 163 SER A C 1
ATOM 1275 O O . SER A 1 163 ?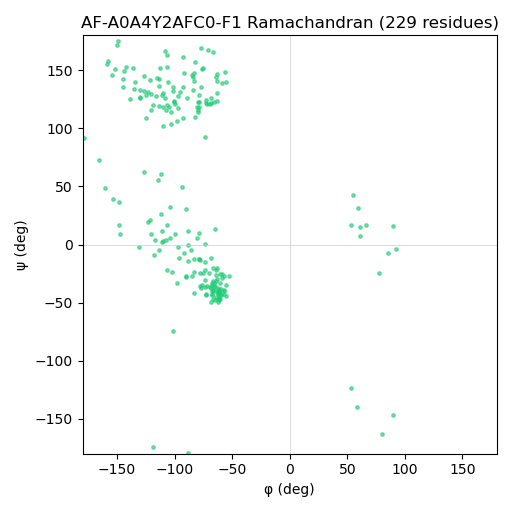 -3.793 1.186 14.457 1.00 87.12 163 SER A O 1
ATOM 1277 N N . THR A 1 164 ? -3.990 -0.921 15.193 1.00 89.56 164 THR A N 1
ATOM 1278 C CA . THR A 1 164 ? -4.168 -0.573 16.611 1.00 89.56 164 THR A CA 1
ATOM 1279 C C . THR A 1 164 ? -2.971 0.186 17.183 1.00 89.56 164 THR A C 1
ATOM 1281 O O . THR A 1 164 ? -3.123 1.211 17.858 1.00 89.56 164 THR A O 1
ATOM 1284 N N . GLU A 1 165 ? -1.761 -0.284 16.878 1.00 91.88 165 GLU A N 1
ATOM 1285 C CA . GLU A 1 165 ? -0.520 0.350 17.324 1.00 91.88 165 GLU A CA 1
ATOM 1286 C C . GLU A 1 165 ? -0.334 1.733 16.693 1.00 91.88 165 GLU A C 1
ATOM 1288 O O . GLU A 1 165 ? 0.064 2.676 17.377 1.00 91.88 165 GLU A O 1
ATOM 1293 N N . LEU A 1 166 ? -0.681 1.884 15.412 1.00 90.69 166 LEU A N 1
ATOM 1294 C CA . LEU A 1 166 ? -0.632 3.170 14.718 1.00 90.69 166 LEU A CA 1
ATOM 1295 C C . LEU A 1 166 ? -1.608 4.195 15.294 1.00 90.69 166 LEU A C 1
ATOM 1297 O O . LEU A 1 166 ? -1.228 5.340 15.532 1.00 90.69 166 LEU A O 1
ATOM 1301 N N . ILE A 1 167 ? -2.854 3.802 15.555 1.00 88.00 167 ILE A N 1
ATOM 1302 C CA . ILE A 1 167 ? -3.843 4.705 16.160 1.00 88.00 167 ILE A CA 1
ATOM 1303 C C . ILE A 1 167 ? -3.381 5.126 17.558 1.00 88.00 167 ILE A C 1
ATOM 1305 O O . ILE A 1 167 ? -3.526 6.289 17.940 1.00 88.00 167 ILE A O 1
ATOM 1309 N N . SER A 1 168 ? -2.796 4.199 18.318 1.00 89.12 168 SER A N 1
ATOM 1310 C CA . SER A 1 168 ? -2.223 4.492 19.634 1.00 89.12 168 SER A CA 1
ATOM 1311 C C . SER A 1 168 ? -1.078 5.506 19.543 1.00 89.12 168 SER A C 1
ATOM 1313 O O . SER A 1 168 ? -1.042 6.454 20.330 1.00 89.12 168 SER A O 1
ATOM 1315 N N . LEU A 1 169 ? -0.199 5.366 18.544 1.00 87.81 169 LEU A N 1
ATOM 1316 C CA . LEU A 1 169 ? 0.869 6.326 18.258 1.00 87.81 169 LEU A CA 1
ATOM 1317 C C . LEU A 1 169 ? 0.307 7.721 17.932 1.00 87.81 169 LEU A C 1
ATOM 1319 O O . LEU A 1 169 ? 0.745 8.709 18.520 1.00 87.81 169 LEU A O 1
ATOM 1323 N N . GLY A 1 170 ? -0.707 7.806 17.066 1.00 85.25 170 GLY A N 1
ATOM 1324 C CA . GLY A 1 170 ? -1.372 9.074 16.741 1.00 85.25 170 GLY A CA 1
ATOM 1325 C C . GLY A 1 170 ? -1.999 9.744 17.970 1.00 85.25 170 GLY A C 1
ATOM 1326 O O . GLY A 1 170 ? -1.801 10.934 18.215 1.00 85.25 170 GLY A O 1
ATOM 1327 N N . LYS A 1 171 ? -2.681 8.975 18.832 1.00 83.69 171 LYS A N 1
ATOM 1328 C CA . LYS A 1 171 ? -3.263 9.491 20.087 1.00 83.69 171 LYS A CA 1
ATOM 1329 C C . LYS A 1 171 ? -2.210 10.081 21.031 1.00 83.69 171 LYS A C 1
ATOM 1331 O O . LYS A 1 171 ? -2.471 11.103 21.666 1.00 83.69 171 LYS A O 1
ATOM 1336 N N . GLN A 1 172 ? -1.027 9.473 21.127 1.00 76.94 172 GLN A N 1
ATOM 1337 C CA . GLN A 1 172 ? 0.072 10.010 21.939 1.00 76.94 172 GLN A CA 1
ATOM 1338 C C . GLN A 1 172 ? 0.604 11.344 21.391 1.00 76.94 172 GLN A C 1
ATOM 1340 O O . GLN A 1 172 ? 0.901 12.243 22.175 1.00 76.94 172 GLN A O 1
ATOM 1345 N N . GLN A 1 173 ? 0.659 11.507 20.066 1.00 74.00 173 GLN A N 1
ATOM 1346 C CA . GLN A 1 173 ? 1.109 12.748 19.416 1.00 74.00 173 GLN A CA 1
ATOM 1347 C C . GLN A 1 173 ? 0.149 13.924 19.629 1.00 74.00 173 GLN A C 1
ATOM 1349 O O . GLN A 1 173 ? 0.585 15.071 19.738 1.00 74.00 173 GLN A O 1
ATOM 1354 N N . HIS A 1 174 ? -1.156 13.653 19.715 1.00 59.28 174 HIS A N 1
ATOM 1355 C CA . HIS A 1 174 ? -2.145 14.682 20.037 1.00 59.28 174 HIS A CA 1
ATOM 1356 C C . HIS A 1 174 ? -2.105 15.078 21.517 1.00 59.28 174 HIS A C 1
ATOM 1358 O O . HIS A 1 174 ? -2.196 16.264 21.826 1.00 59.28 174 HIS A O 1
ATOM 1364 N N . LYS A 1 175 ? -1.858 14.125 22.428 1.00 56.06 175 LYS A N 1
ATOM 1365 C CA . LYS A 1 175 ? -1.642 14.436 23.851 1.00 56.06 175 LYS A CA 1
ATOM 1366 C C . LYS A 1 175 ? -0.377 15.271 24.079 1.00 56.06 175 LYS A C 1
ATOM 1368 O O . LYS A 1 175 ? -0.393 16.163 24.919 1.00 56.06 175 LYS A O 1
ATOM 1373 N N . SER A 1 176 ? 0.699 15.047 23.319 1.00 50.03 176 SER A N 1
ATOM 1374 C CA . SER A 1 176 ? 1.917 15.863 23.436 1.00 50.03 176 SER A CA 1
ATOM 1375 C C . SER A 1 176 ? 1.782 17.272 22.838 1.00 50.03 176 SER A C 1
ATOM 1377 O O . SER A 1 176 ? 2.494 18.172 23.277 1.00 50.03 176 SER A O 1
ATOM 1379 N N . HIS A 1 177 ? 0.845 17.509 21.909 1.00 42.12 177 HIS A N 1
ATOM 1380 C CA . HIS A 1 177 ? 0.564 18.852 21.377 1.00 42.12 177 HIS A CA 1
ATOM 1381 C C . HIS A 1 177 ? -0.274 19.735 22.317 1.00 42.12 177 HIS A C 1
ATOM 1383 O O . HIS A 1 177 ? -0.164 20.961 22.244 1.00 42.12 17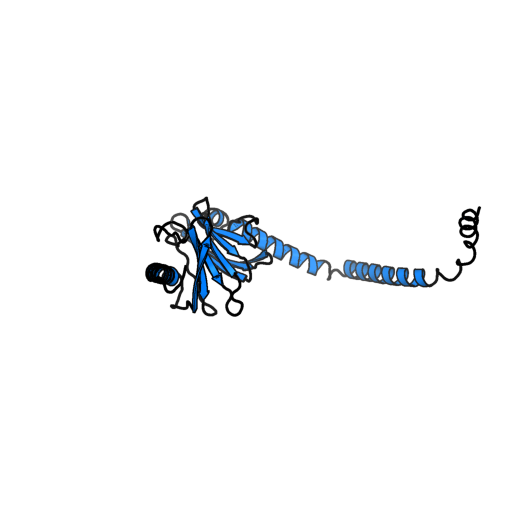7 HIS A O 1
ATOM 1389 N N . GLU A 1 178 ? -1.078 19.157 23.215 1.00 35.50 178 GLU A N 1
ATOM 1390 C CA . GLU A 1 178 ? -1.786 19.935 24.245 1.00 35.50 178 GLU A CA 1
ATOM 1391 C C . GLU A 1 178 ? -0.872 20.333 25.409 1.00 35.50 178 GLU A C 1
ATOM 1393 O O . GLU A 1 178 ? -0.957 21.466 25.885 1.00 35.50 178 GLU A O 1
ATOM 1398 N N . VAL A 1 179 ? 0.080 19.482 25.809 1.00 35.34 179 VAL A N 1
ATOM 1399 C CA . VAL A 1 179 ? 1.001 19.804 26.917 1.00 35.34 179 VAL A CA 1
ATOM 1400 C C . VAL A 1 179 ? 1.884 21.023 26.596 1.00 35.34 179 VAL A C 1
ATOM 1402 O O . VAL A 1 179 ? 2.194 21.804 27.489 1.00 35.34 179 VAL A O 1
ATOM 1405 N N . VAL A 1 180 ? 2.204 21.283 25.321 1.00 38.06 180 VAL A N 1
ATOM 1406 C CA . VAL A 1 180 ? 2.976 22.481 24.921 1.00 38.06 180 VAL A CA 1
ATOM 1407 C C . VAL A 1 180 ? 2.132 23.770 24.957 1.00 38.06 180 VAL A C 1
ATOM 1409 O O . VAL A 1 180 ? 2.681 24.854 25.143 1.00 38.06 180 VAL A O 1
ATOM 1412 N N . LYS A 1 181 ? 0.798 23.688 24.840 1.00 37.22 181 LYS A N 1
ATOM 1413 C CA . LYS A 1 181 ? -0.087 24.871 24.877 1.00 37.22 181 LYS A CA 1
ATOM 1414 C C . LYS A 1 181 ? -0.579 25.239 26.278 1.00 37.22 181 LYS A C 1
ATOM 1416 O O . LYS A 1 181 ? -0.841 26.416 26.513 1.00 37.22 181 LYS A O 1
ATOM 1421 N N . PHE A 1 182 ? -0.675 24.283 27.203 1.00 34.03 182 PHE A N 1
ATOM 1422 C CA . PHE A 1 182 ? -1.079 24.574 28.586 1.00 34.03 182 PHE A CA 1
ATOM 1423 C C . PHE A 1 182 ? 0.053 25.202 29.410 1.00 34.03 182 PHE A C 1
ATOM 1425 O O . PHE A 1 182 ? -0.186 26.159 30.138 1.00 34.03 182 PHE A O 1
ATOM 1432 N N . VAL A 1 183 ? 1.301 24.765 29.213 1.00 46.12 183 VAL A N 1
ATOM 1433 C CA . VAL A 1 183 ? 2.465 25.299 29.950 1.00 46.12 183 VAL A CA 1
ATOM 1434 C C . VAL A 1 183 ? 2.811 26.742 29.529 1.00 46.12 183 VAL A C 1
ATOM 1436 O O . VAL A 1 183 ? 3.357 27.503 30.319 1.00 46.12 183 VAL A O 1
ATOM 1439 N N . ALA A 1 184 ? 2.452 27.168 28.311 1.00 46.50 184 ALA A N 1
ATOM 1440 C CA . ALA A 1 184 ? 2.735 28.520 27.805 1.00 46.50 184 ALA A CA 1
ATOM 1441 C C . ALA A 1 184 ? 1.658 29.581 28.138 1.00 46.50 184 ALA A C 1
ATOM 1443 O O . ALA A 1 184 ? 1.906 30.780 27.964 1.00 46.50 184 ALA A O 1
ATOM 1444 N N . ASN A 1 185 ? 0.469 29.158 28.584 1.00 48.19 185 ASN A N 1
ATOM 1445 C CA . ASN A 1 185 ? -0.669 30.043 28.865 1.00 48.19 185 ASN A CA 1
ATOM 1446 C C . ASN A 1 185 ? -1.053 30.111 30.348 1.00 48.19 185 ASN A C 1
ATOM 1448 O O . ASN A 1 185 ? -1.908 30.921 30.701 1.00 48.19 185 ASN A O 1
ATOM 1452 N N . ASP A 1 186 ? -0.412 29.318 31.205 1.00 60.53 186 ASP A N 1
ATOM 1453 C CA . ASP A 1 186 ? -0.494 29.496 32.649 1.00 60.53 186 ASP A CA 1
ATOM 1454 C C . ASP A 1 186 ? 0.255 30.790 33.055 1.00 60.53 186 ASP A C 1
ATOM 1456 O O . ASP A 1 186 ? 1.446 30.929 32.744 1.00 60.53 186 ASP A O 1
ATOM 1460 N N . PRO A 1 187 ? -0.411 31.773 33.695 1.00 65.75 187 PRO A N 1
ATOM 1461 C CA . PRO A 1 187 ? 0.212 33.037 34.085 1.00 65.75 187 PRO A CA 1
ATOM 1462 C C . PRO A 1 187 ? 1.386 32.867 35.056 1.00 65.75 187 PRO A C 1
ATOM 1464 O O . PRO A 1 187 ? 2.343 33.640 34.975 1.00 65.75 187 PRO A O 1
ATOM 1467 N N . GLU A 1 188 ? 1.339 31.869 35.943 1.00 66.56 188 GLU A N 1
ATOM 1468 C CA . GLU A 1 188 ? 2.404 31.588 36.909 1.00 66.56 188 GLU A CA 1
ATOM 1469 C C . GLU A 1 188 ? 3.617 30.986 36.204 1.00 66.56 188 GLU A C 1
ATOM 1471 O O . GLU A 1 188 ? 4.741 31.444 36.412 1.00 66.56 188 GLU A O 1
ATOM 1476 N N . VAL A 1 189 ? 3.404 30.046 35.278 1.00 63.94 189 VAL A N 1
ATOM 1477 C CA . VAL A 1 189 ? 4.500 29.444 34.498 1.00 63.94 189 VAL A CA 1
ATOM 1478 C C . VAL A 1 189 ? 5.113 30.449 33.522 1.00 63.94 189 VAL A C 1
ATOM 1480 O O . VAL A 1 189 ? 6.328 30.476 33.325 1.00 63.94 189 VAL A O 1
ATOM 1483 N N . LYS A 1 190 ? 4.299 31.330 32.933 1.00 65.50 190 LYS A N 1
ATOM 1484 C CA . LYS A 1 190 ? 4.769 32.398 32.041 1.00 65.50 190 LYS A CA 1
ATOM 1485 C C . LYS A 1 190 ? 5.571 33.458 32.797 1.00 65.50 190 LYS A C 1
ATOM 1487 O O . LYS A 1 190 ? 6.566 33.947 32.261 1.00 65.50 190 LYS A O 1
ATOM 1492 N N . SER A 1 191 ? 5.174 33.781 34.029 1.00 69.94 191 SER A N 1
ATOM 1493 C CA . SER A 1 191 ? 5.976 34.611 34.934 1.00 69.94 191 SER A CA 1
ATOM 1494 C C . SER A 1 191 ? 7.277 33.914 35.317 1.00 69.94 191 SER A C 1
ATOM 1496 O O . SER A 1 191 ? 8.327 34.516 35.128 1.00 69.94 191 SER A O 1
ATOM 1498 N N . ALA A 1 192 ? 7.241 32.640 35.717 1.00 67.19 192 ALA A N 1
ATOM 1499 C CA . ALA A 1 192 ? 8.434 31.881 36.094 1.00 67.19 192 ALA A CA 1
ATOM 1500 C C . ALA A 1 192 ? 9.438 31.735 34.935 1.00 67.19 192 ALA A C 1
ATOM 1502 O O . ALA A 1 192 ? 10.638 31.901 35.125 1.00 67.19 192 ALA A O 1
ATOM 1503 N N . LEU A 1 193 ? 8.966 31.499 33.705 1.00 66.06 193 LEU A N 1
ATOM 1504 C CA . LEU A 1 193 ? 9.815 31.451 32.506 1.00 66.06 193 LEU A CA 1
ATOM 1505 C C . LEU A 1 193 ? 10.403 32.822 32.149 1.00 66.06 193 LEU A C 1
ATOM 1507 O O . LEU A 1 193 ? 11.534 32.908 31.669 1.00 66.06 193 LEU A O 1
ATOM 1511 N N . LYS A 1 194 ? 9.651 33.904 32.379 1.00 67.88 194 LYS A N 1
ATOM 1512 C CA . LYS A 1 194 ? 10.135 35.274 32.176 1.00 67.88 194 LYS A CA 1
ATOM 1513 C C . LYS A 1 194 ? 11.156 35.667 33.245 1.00 67.88 194 LYS A C 1
ATOM 1515 O O . LYS A 1 194 ? 12.125 36.351 32.920 1.00 67.88 194 LYS A O 1
ATOM 1520 N N . GLU A 1 195 ? 10.971 35.208 34.478 1.00 68.62 195 GLU A N 1
ATOM 1521 C CA . GLU A 1 195 ? 11.887 35.402 35.604 1.00 68.62 195 GLU A CA 1
ATOM 1522 C C . GLU A 1 195 ? 13.193 34.624 35.378 1.00 68.62 195 GLU A C 1
ATOM 1524 O O . GLU A 1 195 ? 14.254 35.237 35.330 1.00 68.62 195 GLU A O 1
ATOM 1529 N N . LEU A 1 196 ? 13.121 33.337 35.016 1.00 62.09 196 LEU A N 1
ATOM 1530 C CA . LEU A 1 196 ? 14.277 32.525 34.593 1.00 62.09 196 LEU A CA 1
ATOM 1531 C C . LEU A 1 196 ? 15.029 33.128 33.395 1.00 62.09 196 LEU A C 1
ATOM 1533 O O . LEU A 1 196 ? 16.259 33.165 33.372 1.00 62.09 196 LEU A O 1
ATOM 1537 N N . GLY A 1 197 ? 14.305 33.631 32.390 1.00 63.56 197 GLY A N 1
ATOM 1538 C CA . GLY A 1 197 ? 14.910 34.286 31.227 1.00 63.56 197 GLY A CA 1
ATOM 1539 C C . GLY A 1 197 ? 15.603 35.611 31.564 1.00 63.56 197 GLY A C 1
ATOM 1540 O O . GLY A 1 197 ? 16.608 35.958 30.941 1.00 63.56 197 GLY A O 1
ATOM 1541 N N . SER A 1 198 ? 15.104 36.341 32.566 1.00 64.62 198 SER A N 1
ATOM 1542 C CA . SER A 1 198 ? 15.715 37.592 33.028 1.00 64.62 198 SER A CA 1
ATOM 1543 C C . SER A 1 198 ? 16.840 37.367 34.046 1.00 64.62 198 SER A C 1
ATOM 1545 O O . SER A 1 198 ? 17.797 38.140 34.047 1.00 64.62 198 SER A O 1
ATOM 1547 N N . GLU A 1 199 ? 16.818 36.278 34.817 1.00 56.97 199 GLU A N 1
ATOM 1548 C CA . GLU A 1 199 ? 17.956 35.813 35.621 1.00 56.97 199 GLU A CA 1
ATOM 1549 C C . GLU A 1 199 ? 19.122 35.335 34.749 1.00 56.97 199 GLU A C 1
ATOM 1551 O O . GLU A 1 199 ? 20.266 35.701 35.010 1.00 56.97 199 GLU A O 1
ATOM 1556 N N . LEU A 1 200 ? 18.852 34.626 33.647 1.00 52.25 200 LEU A N 1
ATOM 1557 C CA . LEU A 1 200 ? 19.882 34.215 32.681 1.00 52.25 200 LEU A CA 1
ATOM 1558 C C . LEU A 1 200 ? 20.523 35.404 31.943 1.00 52.25 200 LEU A C 1
ATOM 1560 O O . LEU A 1 200 ? 21.718 35.377 31.641 1.00 52.25 200 LEU A O 1
ATOM 1564 N N . GLN A 1 201 ? 19.768 36.476 31.677 1.00 53.44 201 GLN A N 1
ATOM 1565 C CA . GLN A 1 201 ? 20.330 37.714 31.120 1.00 53.44 201 GLN A CA 1
ATOM 1566 C C . GLN A 1 201 ? 21.089 38.541 32.166 1.00 53.44 201 GLN A C 1
ATOM 1568 O O . GLN A 1 201 ? 22.115 39.136 31.833 1.00 53.44 201 GLN A O 1
ATOM 1573 N N . LYS A 1 202 ? 20.643 38.545 33.430 1.00 51.69 202 LYS A N 1
ATOM 1574 C CA . LYS A 1 202 ? 21.376 39.189 34.529 1.00 51.69 202 LYS A CA 1
ATOM 1575 C C . LYS A 1 202 ? 22.686 38.465 34.841 1.00 51.69 202 LYS A C 1
ATOM 1577 O O . LYS A 1 202 ? 23.703 39.147 34.934 1.00 51.69 202 LYS A O 1
ATOM 1582 N N . GLY A 1 203 ? 22.696 37.129 34.869 1.00 44.03 203 GLY A N 1
ATOM 1583 C CA . GLY A 1 203 ? 23.899 36.309 35.069 1.00 44.03 203 GLY A CA 1
ATOM 1584 C C . GLY A 1 203 ? 24.970 36.536 33.997 1.00 44.03 203 GLY A C 1
ATOM 1585 O O . GLY A 1 203 ? 26.135 36.755 34.324 1.00 44.03 203 GLY A O 1
ATOM 1586 N N . ASN A 1 204 ? 24.566 36.639 32.726 1.00 46.50 204 ASN A N 1
ATOM 1587 C CA . ASN A 1 204 ? 25.483 36.973 31.627 1.00 46.50 204 ASN A CA 1
ATOM 1588 C C . ASN A 1 204 ? 25.917 38.454 31.595 1.00 46.50 204 ASN A C 1
ATOM 1590 O O . ASN A 1 204 ? 26.883 38.790 30.908 1.00 46.50 204 ASN A O 1
ATOM 1594 N N . SER A 1 205 ? 25.232 39.351 32.316 1.00 44.97 205 SER A N 1
ATOM 1595 C CA . SER A 1 205 ? 25.653 40.753 32.460 1.00 44.97 205 SER A CA 1
ATOM 1596 C C . SER A 1 205 ? 26.571 40.983 33.667 1.00 44.97 205 SER A C 1
ATOM 1598 O O . SER A 1 205 ? 27.434 41.854 33.599 1.00 44.97 205 SER A O 1
ATOM 1600 N N . SER A 1 206 ? 26.458 40.170 34.727 1.00 43.50 206 SER A N 1
ATOM 1601 C CA . SER A 1 206 ? 27.338 40.226 35.903 1.00 43.50 206 SER A CA 1
ATOM 1602 C C . SER A 1 206 ? 28.661 39.474 35.722 1.00 43.50 206 SER A C 1
ATOM 1604 O O . SER A 1 206 ? 29.648 39.841 36.352 1.00 43.50 206 SER A O 1
ATOM 1606 N N . GLU A 1 207 ? 28.741 38.486 34.822 1.00 42.50 207 GLU A N 1
ATOM 1607 C CA . GLU A 1 207 ? 30.023 37.838 34.483 1.00 42.50 207 GLU A CA 1
ATOM 1608 C C . GLU A 1 207 ? 30.895 38.663 33.521 1.00 42.50 207 GLU A C 1
ATOM 1610 O O . GLU A 1 207 ? 32.093 38.410 33.406 1.00 42.50 207 GLU A O 1
ATOM 1615 N N . LYS A 1 208 ? 30.355 39.716 32.886 1.00 42.09 208 LYS A N 1
ATOM 1616 C CA . LYS A 1 208 ? 31.144 40.607 32.015 1.00 42.09 208 LYS A CA 1
ATOM 1617 C C . LYS A 1 208 ? 31.745 41.825 32.734 1.00 42.09 208 LYS A C 1
ATOM 1619 O O . LYS A 1 208 ? 32.566 42.516 32.140 1.00 42.09 208 LYS A O 1
ATOM 1624 N N . SER A 1 209 ? 31.395 42.069 34.001 1.00 42.50 209 SER A N 1
ATOM 1625 C CA . SER A 1 209 ? 31.985 43.133 34.836 1.00 42.50 209 SER A CA 1
ATOM 1626 C C . SER A 1 209 ? 32.858 42.625 35.993 1.00 42.50 209 SER A C 1
ATOM 1628 O O . SER A 1 209 ? 33.391 43.441 36.735 1.00 42.50 209 SER A O 1
ATOM 1630 N N . ALA A 1 210 ? 33.049 41.306 36.137 1.00 43.09 210 ALA A N 1
ATOM 1631 C CA . ALA A 1 210 ? 33.953 40.705 37.132 1.00 43.09 210 ALA A CA 1
ATOM 1632 C C . ALA A 1 210 ? 35.244 40.102 36.529 1.00 43.09 210 ALA A C 1
ATOM 1634 O O . ALA A 1 210 ? 36.071 39.554 37.251 1.00 43.09 210 ALA A O 1
ATOM 1635 N N . GLN A 1 211 ? 35.471 40.245 35.217 1.00 43.50 211 GLN A N 1
ATOM 1636 C CA . GLN A 1 211 ? 36.761 39.974 34.565 1.00 43.50 211 GLN A CA 1
ATOM 1637 C C . GLN A 1 211 ? 37.395 41.276 34.054 1.00 43.50 211 GLN A C 1
ATOM 1639 O O . GLN A 1 211 ? 37.607 41.462 32.857 1.00 43.50 211 GLN A O 1
ATOM 1644 N N . THR A 1 212 ? 37.681 42.224 34.950 1.00 42.47 212 THR A N 1
ATOM 1645 C CA . THR A 1 212 ? 38.655 43.300 34.664 1.00 42.47 212 THR A CA 1
ATOM 1646 C C . THR A 1 212 ? 39.420 43.805 35.896 1.00 42.47 212 THR A C 1
ATOM 1648 O O . THR A 1 212 ? 40.057 44.845 35.802 1.00 42.47 212 THR A O 1
ATOM 1651 N N . GLU A 1 213 ? 39.447 43.075 37.023 1.00 41.16 213 GLU A N 1
ATOM 1652 C CA . GLU A 1 213 ? 40.316 43.451 38.161 1.00 41.16 213 GLU A CA 1
ATOM 1653 C C . GLU A 1 213 ? 41.194 42.339 38.767 1.00 41.16 213 GLU A C 1
ATOM 1655 O O . GLU A 1 213 ? 42.064 42.660 39.564 1.00 41.16 213 GLU A O 1
ATOM 1660 N N . ASP A 1 214 ? 41.134 41.083 38.301 1.00 41.19 214 ASP A N 1
ATOM 1661 C CA . ASP A 1 214 ? 42.020 40.006 38.803 1.00 41.19 214 ASP A CA 1
ATOM 1662 C C . ASP A 1 214 ? 43.056 39.484 37.785 1.00 41.19 214 ASP A C 1
ATOM 1664 O O . ASP A 1 214 ? 43.578 38.374 37.885 1.00 41.19 214 ASP A O 1
ATOM 1668 N N . SER A 1 215 ? 43.456 40.318 36.819 1.00 43.00 215 SER A N 1
ATOM 1669 C CA . SER A 1 215 ? 44.667 40.090 36.013 1.00 43.00 215 SER A CA 1
ATOM 1670 C C . SER A 1 215 ? 45.884 40.809 36.605 1.00 43.00 215 SER A C 1
ATOM 1672 O O . SER A 1 215 ? 46.597 41.535 35.907 1.00 43.00 215 SER A O 1
ATOM 1674 N N . LYS A 1 216 ? 46.117 40.640 37.912 1.00 48.41 216 LYS A N 1
ATOM 1675 C CA . LYS A 1 216 ? 47.342 41.114 38.572 1.00 48.41 216 LYS A CA 1
ATOM 1676 C C . LYS A 1 216 ? 47.792 40.239 39.747 1.00 48.41 216 LYS A C 1
ATOM 1678 O O . LYS A 1 216 ? 48.330 40.754 40.713 1.00 48.41 216 LYS A O 1
ATOM 1683 N N . ALA A 1 217 ? 47.623 38.919 39.665 1.00 47.72 217 ALA A N 1
ATOM 1684 C CA . ALA A 1 217 ? 48.246 37.989 40.617 1.00 47.72 217 ALA A CA 1
ATOM 1685 C C . ALA A 1 217 ? 48.334 36.547 40.080 1.00 47.72 217 ALA A C 1
ATOM 1687 O O . ALA A 1 217 ? 47.958 35.599 40.756 1.00 47.72 217 ALA A O 1
ATOM 1688 N N . ALA A 1 218 ? 48.820 36.350 38.853 1.00 41.38 218 ALA A N 1
ATOM 1689 C CA . ALA A 1 218 ? 49.209 35.014 38.378 1.00 41.38 218 ALA A CA 1
ATOM 1690 C C . ALA A 1 218 ? 50.284 35.082 37.281 1.00 41.38 218 ALA A C 1
ATOM 1692 O O . ALA A 1 218 ? 50.263 34.313 36.325 1.00 41.38 218 ALA A O 1
ATOM 1693 N N . ASP A 1 219 ? 51.239 36.004 37.427 1.00 47.47 219 ASP A N 1
ATOM 1694 C CA . ASP A 1 219 ? 52.431 36.102 36.575 1.00 47.47 219 ASP A CA 1
ATOM 1695 C C . ASP A 1 219 ? 53.703 35.819 37.389 1.00 47.47 219 ASP A C 1
ATOM 1697 O O . ASP A 1 219 ? 54.604 36.640 37.525 1.00 47.47 219 ASP A O 1
ATOM 1701 N N . THR A 1 220 ? 53.740 34.653 38.043 1.00 42.69 220 THR A N 1
ATOM 1702 C CA . THR A 1 220 ? 54.952 34.166 38.738 1.00 42.69 220 THR A CA 1
ATOM 1703 C C . THR A 1 220 ? 55.116 32.645 38.748 1.00 42.69 220 THR A C 1
ATOM 1705 O O . THR A 1 220 ? 56.041 32.135 39.369 1.00 42.69 220 THR A O 1
ATOM 1708 N N . SER A 1 221 ? 54.299 31.886 38.004 1.00 46.69 221 SER A N 1
ATOM 1709 C CA . SER A 1 221 ? 54.453 30.417 37.914 1.00 46.69 221 SER A CA 1
ATOM 1710 C C . SER A 1 221 ? 54.690 29.883 36.490 1.00 46.69 221 SER A C 1
ATOM 1712 O O . SER A 1 221 ? 54.734 28.677 36.264 1.00 46.69 221 SER A O 1
ATOM 1714 N N . LYS A 1 222 ? 54.925 30.762 35.503 1.00 48.50 222 LYS A N 1
ATOM 1715 C CA . LYS A 1 222 ? 55.237 30.360 34.113 1.00 48.50 222 LYS A CA 1
ATOM 1716 C C . LYS A 1 222 ? 56.558 30.892 33.547 1.00 48.50 222 LYS A C 1
ATOM 1718 O O . LYS A 1 222 ? 56.769 30.824 32.339 1.00 48.50 222 LYS A O 1
ATOM 1723 N N . GLN A 1 223 ? 57.486 31.315 34.412 1.00 48.53 223 GLN A N 1
ATOM 1724 C CA . GLN A 1 223 ? 58.872 31.631 34.023 1.00 48.53 223 GLN A CA 1
ATOM 1725 C C . GLN A 1 223 ? 59.948 30.651 34.529 1.00 48.53 223 GLN A C 1
ATOM 1727 O O . GLN A 1 223 ? 61.114 30.819 34.190 1.00 48.53 223 GLN A O 1
ATOM 1732 N N . LEU A 1 224 ? 59.592 29.563 35.222 1.00 43.38 224 LEU A N 1
ATOM 1733 C CA . LEU A 1 224 ? 60.581 28.587 35.722 1.00 43.38 224 LEU A CA 1
ATOM 1734 C C . LEU A 1 224 ? 60.676 27.262 34.942 1.00 43.38 224 LEU A C 1
ATOM 1736 O O . LEU A 1 224 ? 61.476 26.408 35.302 1.00 43.38 224 LEU A O 1
ATOM 1740 N N . SER A 1 225 ? 59.966 27.095 33.819 1.00 47.16 225 SER A N 1
ATOM 1741 C CA . SER A 1 225 ? 60.064 25.877 32.983 1.00 47.16 225 SER A CA 1
ATOM 1742 C C . SER A 1 225 ? 60.721 26.070 31.607 1.00 47.16 225 SER A C 1
ATOM 1744 O O . SER A 1 225 ? 60.710 25.153 30.787 1.00 47.16 225 SER A O 1
ATOM 1746 N N . LYS A 1 226 ? 61.361 27.222 31.348 1.00 47.44 226 LYS A N 1
ATOM 1747 C CA . LYS A 1 226 ? 62.152 27.456 30.118 1.00 47.44 226 LYS A CA 1
ATOM 1748 C C . LYS A 1 226 ? 63.652 27.711 30.317 1.00 47.44 226 LYS A C 1
ATOM 1750 O O . LYS A 1 226 ? 64.344 27.869 29.319 1.00 47.44 226 LYS A O 1
ATOM 1755 N N . SER A 1 227 ? 64.177 27.629 31.545 1.00 49.34 227 SER A N 1
ATOM 1756 C CA . SER A 1 227 ? 65.629 27.736 31.808 1.00 49.34 227 SER A CA 1
ATOM 1757 C C . SER A 1 227 ? 66.328 26.413 32.168 1.00 49.34 227 SER A C 1
ATOM 1759 O O . SER A 1 227 ? 67.446 26.422 32.662 1.00 49.34 227 SER A O 1
ATOM 1761 N N . LEU A 1 228 ? 65.705 25.261 31.887 1.00 46.69 228 LEU A N 1
ATOM 1762 C CA . LEU A 1 228 ? 66.300 23.924 32.098 1.00 46.69 228 LEU A CA 1
ATOM 1763 C C . LEU A 1 228 ? 66.384 23.078 30.813 1.00 46.69 228 LEU A C 1
ATOM 1765 O O . LEU A 1 228 ? 66.518 21.861 30.851 1.00 46.69 228 LEU A O 1
ATOM 1769 N N . LYS A 1 229 ? 66.348 23.743 29.652 1.00 47.25 229 LYS A N 1
ATOM 1770 C CA . LYS A 1 229 ? 66.773 23.190 28.355 1.00 47.25 229 LYS A CA 1
ATOM 1771 C C . LYS A 1 229 ? 67.794 24.126 27.709 1.00 47.25 229 LYS A C 1
ATOM 1773 O O . LYS A 1 229 ? 67.525 24.722 26.673 1.00 47.25 229 LYS A O 1
ATOM 1778 N N . ARG A 1 230 ? 68.928 24.302 28.386 1.00 43.88 230 ARG A N 1
ATOM 1779 C CA . ARG A 1 230 ? 70.228 24.721 27.833 1.00 43.88 230 ARG A CA 1
ATOM 1780 C C . ARG A 1 230 ? 71.303 24.450 28.894 1.00 43.88 230 ARG A C 1
ATOM 1782 O O . ARG A 1 230 ? 71.792 25.357 29.556 1.00 43.88 230 ARG A O 1
ATOM 1789 N N . MET A 1 231 ? 71.592 23.166 29.062 1.00 45.44 231 MET A N 1
ATOM 1790 C CA . MET A 1 231 ? 72.946 22.635 29.200 1.00 45.44 231 MET A CA 1
ATOM 1791 C C . MET 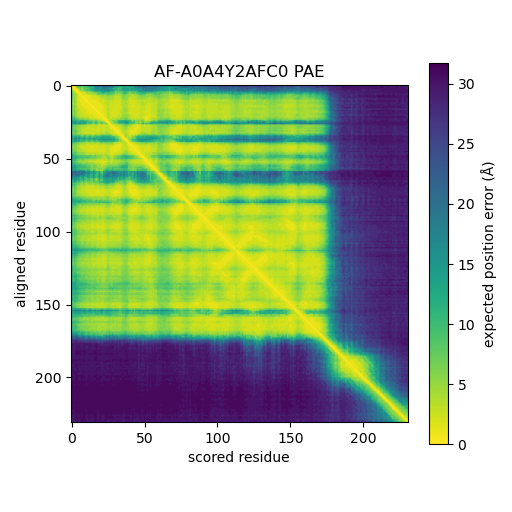A 1 231 ? 73.061 21.505 28.185 1.00 45.44 231 MET A C 1
ATOM 1793 O O . MET A 1 231 ? 72.049 20.782 28.030 1.00 45.44 231 MET A O 1
#

Radius of gyration: 29.99 Å; Cα contacts (8 Å, |Δi|>4): 333; chains: 1; bounding box: 94×61×67 Å

Mean predicted aligned error: 14.68 Å

Solvent-accessible surface area (backbone atoms only — not comparable to full-atom values): 13546 Å² total; per-residue (Å²): 129,61,78,83,39,68,70,52,38,53,51,50,54,53,52,50,60,58,54,45,76,28,35,58,84,76,42,71,74,46,78,47,78,47,74,44,97,83,57,34,26,31,40,38,35,32,45,48,87,96,59,54,74,58,81,61,93,84,48,69,36,68,61,89,60,55,87,62,29,42,46,29,43,29,37,31,38,70,99,68,74,41,69,19,41,34,40,29,44,45,97,85,70,20,38,33,40,31,31,56,34,64,70,44,80,46,73,50,74,50,70,58,90,94,43,80,42,41,39,27,32,36,43,27,43,90,67,55,39,43,82,78,46,66,38,86,89,72,50,73,76,62,42,71,64,52,66,63,46,34,39,24,58,39,61,93,88,45,68,77,33,44,64,56,56,44,53,51,53,24,53,52,56,55,57,56,59,50,57,64,55,54,57,66,67,35,70,67,50,42,47,50,53,50,48,53,56,49,49,55,52,48,54,64,55,55,63,68,72,68,75,79,79,77,92,80,80,82,90,80,84,81,74,80,82,74,78,81,81,79,129